Protein AF-F4N6D6-F1 (afdb_monomer)

Structure (mmCIF, N/CA/C/O backbone):
data_AF-F4N6D6-F1
#
_entry.id   AF-F4N6D6-F1
#
loop_
_atom_site.group_PDB
_atom_site.id
_atom_site.type_symbol
_atom_site.label_atom_id
_atom_site.label_alt_id
_atom_site.label_comp_id
_atom_site.label_asym_id
_atom_site.label_entity_id
_atom_site.label_seq_id
_atom_site.pdbx_PDB_ins_code
_atom_site.Cartn_x
_atom_site.Cartn_y
_atom_site.Cartn_z
_atom_site.occupancy
_atom_site.B_iso_or_equiv
_atom_site.auth_seq_id
_atom_site.auth_comp_id
_atom_site.auth_asym_id
_atom_site.auth_atom_id
_atom_site.pdbx_PDB_model_num
ATOM 1 N N . MET A 1 1 ? 52.388 30.484 -65.121 1.00 49.88 1 MET A N 1
ATOM 2 C CA . MET A 1 1 ? 52.398 29.557 -63.959 1.00 49.88 1 MET A CA 1
ATOM 3 C C . MET A 1 1 ? 51.361 29.874 -62.855 1.00 49.88 1 MET A C 1
ATOM 5 O O . MET A 1 1 ? 51.401 29.227 -61.821 1.00 49.88 1 MET A O 1
ATOM 9 N N . LYS A 1 2 ? 50.372 30.771 -63.050 1.00 55.19 2 LYS A N 1
ATOM 10 C CA . LYS A 1 2 ? 49.414 31.180 -61.988 1.00 55.19 2 LYS A CA 1
ATOM 11 C C . LYS A 1 2 ? 48.130 30.331 -61.844 1.00 55.19 2 LYS A C 1
ATOM 13 O O . LYS A 1 2 ? 47.451 30.455 -60.836 1.00 55.19 2 LYS A O 1
ATOM 18 N N . GLN A 1 3 ? 47.791 29.462 -62.803 1.00 60.44 3 GLN A N 1
ATOM 19 C CA . GLN A 1 3 ? 46.513 28.715 -62.807 1.00 60.44 3 GLN A CA 1
ATOM 20 C C . GLN A 1 3 ? 46.557 27.333 -62.123 1.00 60.44 3 GLN A C 1
ATOM 22 O O . GLN A 1 3 ? 45.516 26.823 -61.722 1.00 60.44 3 GLN A O 1
ATOM 27 N N . ARG A 1 4 ? 47.739 26.726 -61.936 1.00 59.97 4 ARG A N 1
ATOM 28 C CA . ARG A 1 4 ? 47.852 25.378 -61.337 1.00 59.97 4 ARG A CA 1
ATOM 29 C C . ARG A 1 4 ? 47.570 25.354 -59.827 1.00 59.97 4 ARG A C 1
ATOM 31 O O . ARG A 1 4 ? 47.020 24.376 -59.339 1.00 59.97 4 ARG A O 1
ATOM 38 N N . GLY A 1 5 ? 47.882 26.435 -59.107 1.00 71.88 5 GLY A N 1
ATOM 39 C CA . GLY A 1 5 ? 47.602 26.549 -57.669 1.00 71.88 5 GLY A CA 1
ATOM 40 C C . GLY A 1 5 ? 46.111 26.697 -57.349 1.00 71.88 5 GLY A C 1
ATOM 41 O O . GLY A 1 5 ? 45.621 26.058 -56.427 1.00 71.88 5 GLY A O 1
ATOM 42 N N . ALA A 1 6 ? 45.370 27.469 -58.153 1.00 79.94 6 ALA A N 1
ATOM 43 C CA . ALA A 1 6 ? 43.926 27.650 -57.976 1.00 79.94 6 ALA A CA 1
ATOM 44 C C . ALA A 1 6 ? 43.135 26.363 -58.274 1.00 79.94 6 ALA A C 1
ATOM 46 O O . ALA A 1 6 ? 42.216 26.021 -57.534 1.00 79.94 6 ALA A O 1
ATOM 47 N N . ALA A 1 7 ? 43.529 25.614 -59.311 1.00 82.25 7 ALA A N 1
ATOM 48 C CA . ALA A 1 7 ? 42.913 24.327 -59.635 1.00 82.25 7 ALA A CA 1
ATOM 49 C C . ALA A 1 7 ? 43.146 23.275 -58.533 1.00 82.25 7 ALA A C 1
ATOM 51 O O . ALA A 1 7 ? 42.214 22.573 -58.153 1.00 82.25 7 ALA A O 1
ATOM 52 N N . LEU A 1 8 ? 44.360 23.204 -57.970 1.00 84.06 8 LEU A N 1
ATOM 53 C CA . LEU A 1 8 ? 44.672 22.293 -56.861 1.00 84.06 8 LEU A CA 1
ATOM 54 C C . LEU A 1 8 ? 43.853 22.622 -55.602 1.00 84.06 8 LEU A C 1
ATOM 56 O O . LEU A 1 8 ? 43.348 21.721 -54.938 1.00 84.06 8 LEU A O 1
ATOM 60 N N . LEU A 1 9 ? 43.696 23.912 -55.291 1.00 86.94 9 LEU A N 1
ATOM 61 C CA . LEU A 1 9 ? 42.947 24.371 -54.1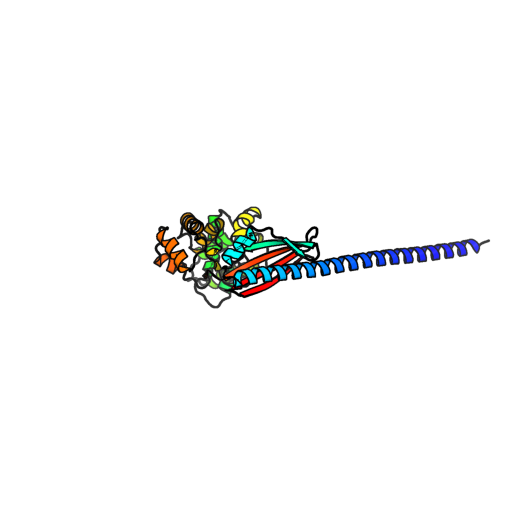20 1.00 86.94 9 LEU A CA 1
ATOM 62 C C . LEU A 1 9 ? 41.450 24.051 -54.253 1.00 86.94 9 LEU A C 1
ATOM 64 O O . LEU A 1 9 ? 40.846 23.571 -53.299 1.00 86.94 9 LEU A O 1
ATOM 68 N N . LEU A 1 10 ? 40.871 24.219 -55.447 1.00 88.50 10 LEU A N 1
ATOM 69 C CA . LEU A 1 10 ? 39.487 23.817 -55.727 1.00 88.50 10 LEU A CA 1
ATOM 70 C C . LEU A 1 10 ? 39.274 22.310 -55.550 1.00 88.50 10 LEU A C 1
ATOM 72 O O . LEU A 1 10 ? 38.290 21.899 -54.939 1.00 88.50 10 LEU A O 1
ATOM 76 N N . VAL A 1 11 ? 40.212 21.489 -56.031 1.00 90.81 11 VAL A N 1
ATOM 77 C CA . VAL A 1 11 ? 40.148 20.031 -55.859 1.00 90.81 11 VAL A CA 1
ATOM 78 C C . VAL A 1 11 ? 40.235 19.662 -54.378 1.00 90.81 11 VAL A C 1
ATOM 80 O O . VAL A 1 11 ? 39.379 18.930 -53.889 1.00 90.81 11 VAL A O 1
ATOM 83 N N . LEU A 1 12 ? 41.189 20.222 -53.630 1.00 90.44 12 LEU A N 1
ATOM 84 C CA . LEU A 1 12 ? 41.315 19.975 -52.190 1.00 90.44 12 LEU A CA 1
ATOM 85 C C . LEU A 1 12 ? 40.070 20.419 -51.412 1.00 90.44 12 LEU A C 1
ATOM 87 O O . LEU A 1 12 ? 39.617 19.695 -50.530 1.00 90.44 12 LEU A O 1
ATOM 91 N N . PHE A 1 13 ? 39.478 21.562 -51.764 1.00 91.88 13 PHE A N 1
ATOM 92 C CA . PHE A 1 13 ? 38.247 22.040 -51.139 1.00 91.88 13 PHE A CA 1
ATOM 93 C C . PHE A 1 13 ? 37.055 21.128 -51.456 1.00 91.88 13 PHE A C 1
ATOM 95 O O . PHE A 1 13 ? 36.279 20.800 -50.562 1.00 91.88 13 PHE A O 1
ATOM 102 N N . SER A 1 14 ? 36.942 20.642 -52.697 1.00 92.19 14 SER A N 1
ATOM 103 C CA . SER A 1 14 ? 35.899 19.679 -53.071 1.00 92.19 14 SER A CA 1
ATOM 104 C C . SER A 1 14 ? 36.046 18.345 -52.331 1.00 92.19 14 SER A C 1
ATOM 106 O O . SER A 1 14 ? 35.058 17.821 -51.825 1.00 92.19 14 SER A O 1
ATOM 108 N N . ILE A 1 15 ? 37.277 17.840 -52.174 1.00 93.50 15 ILE A N 1
ATOM 109 C CA . ILE A 1 15 ? 37.564 16.615 -51.416 1.00 93.50 15 ILE A CA 1
ATOM 110 C C . ILE A 1 15 ? 37.250 16.820 -49.934 1.00 93.50 15 ILE A C 1
ATOM 112 O O . ILE A 1 15 ? 36.658 15.943 -49.310 1.00 93.50 15 ILE A O 1
ATOM 116 N N . LEU A 1 16 ? 37.602 17.979 -49.371 1.00 94.25 16 LEU A N 1
ATOM 117 C CA . LEU A 1 16 ? 37.279 18.311 -47.987 1.00 94.25 16 LEU A CA 1
ATOM 118 C C . LEU A 1 16 ? 35.761 18.327 -47.766 1.00 94.25 16 LEU A C 1
ATOM 120 O O . LEU A 1 16 ? 35.294 17.718 -46.810 1.00 94.25 16 LEU A O 1
ATOM 124 N N . LEU A 1 17 ? 34.993 18.951 -48.664 1.00 94.31 17 LEU A N 1
ATOM 125 C CA . LEU A 1 17 ? 33.527 18.967 -48.598 1.00 94.31 17 LEU A CA 1
ATOM 126 C C . LEU A 1 17 ? 32.916 17.568 -48.745 1.00 94.31 17 LEU A C 1
ATOM 128 O O . LEU A 1 17 ? 32.009 17.208 -47.999 1.00 94.31 17 LEU A O 1
ATOM 132 N N . MET A 1 18 ? 33.420 16.757 -49.677 1.00 94.50 18 MET A N 1
ATOM 133 C CA . MET A 1 18 ? 32.963 15.375 -49.837 1.00 94.50 18 MET A CA 1
ATOM 134 C C . MET A 1 18 ? 33.280 14.535 -48.595 1.00 94.50 18 MET A C 1
ATOM 136 O O . MET A 1 18 ? 32.437 13.763 -48.146 1.00 94.50 18 MET A O 1
ATOM 140 N N . SER A 1 19 ? 34.462 14.718 -48.003 1.00 93.81 19 SER A N 1
ATOM 141 C CA . SER A 1 19 ? 34.887 14.020 -46.788 1.00 93.81 19 SER A CA 1
ATOM 142 C C . SER A 1 19 ? 34.042 14.413 -45.572 1.00 93.81 19 SER A C 1
ATOM 144 O O . SER A 1 19 ? 33.583 13.543 -44.830 1.00 93.81 19 SER A O 1
ATOM 146 N N . THR A 1 20 ? 33.749 15.705 -45.388 1.00 94.25 20 THR A N 1
ATOM 147 C CA . THR A 1 20 ? 32.879 16.161 -44.292 1.00 94.25 20 THR A CA 1
ATOM 148 C C . THR A 1 20 ? 31.434 15.701 -44.484 1.00 94.25 20 THR A C 1
ATOM 150 O O . THR A 1 20 ? 30.793 15.282 -43.519 1.00 94.25 20 THR A O 1
ATOM 153 N N . MET A 1 21 ? 30.920 15.695 -45.716 1.00 93.12 21 MET A N 1
ATOM 154 C CA . MET A 1 21 ? 29.585 15.175 -46.026 1.00 93.12 21 MET A CA 1
ATOM 155 C C . MET A 1 21 ? 29.492 13.659 -45.798 1.00 93.12 21 MET A C 1
ATOM 157 O O . MET A 1 21 ? 28.530 13.181 -45.196 1.00 93.12 21 MET A O 1
ATOM 161 N N . ALA A 1 22 ? 30.504 12.897 -46.215 1.00 94.31 22 ALA A N 1
ATOM 162 C CA . ALA A 1 22 ? 30.563 11.459 -45.971 1.00 94.31 22 ALA A CA 1
ATOM 163 C C . ALA A 1 22 ? 30.655 11.146 -44.467 1.00 94.31 22 ALA A C 1
ATOM 165 O O . ALA A 1 22 ? 29.925 10.290 -43.969 1.00 94.31 22 ALA A O 1
ATOM 166 N N . SER A 1 23 ? 31.490 11.884 -43.729 1.00 94.12 23 SER A N 1
ATOM 167 C CA . SER A 1 23 ? 31.652 11.730 -42.279 1.00 94.12 23 SER A CA 1
ATOM 168 C C . SER A 1 23 ? 30.363 12.041 -41.513 1.00 94.12 23 SER A C 1
ATOM 170 O O . SER A 1 23 ? 29.931 11.249 -40.675 1.00 94.12 23 SER A O 1
ATOM 172 N N . THR A 1 24 ? 29.683 13.147 -41.840 1.00 93.62 24 THR A N 1
ATOM 173 C CA . THR A 1 24 ? 28.395 13.477 -41.207 1.00 93.62 24 THR A CA 1
ATOM 174 C C . THR A 1 24 ? 27.336 12.427 -41.520 1.00 93.62 24 THR A C 1
ATOM 176 O O . THR A 1 24 ? 26.661 11.965 -40.604 1.00 93.62 24 THR A O 1
ATOM 179 N N . THR A 1 25 ? 27.244 11.971 -42.771 1.00 93.88 25 THR A N 1
ATOM 180 C CA . THR A 1 25 ? 26.315 10.903 -43.176 1.00 93.88 25 THR A CA 1
ATOM 181 C C . THR A 1 25 ? 26.571 9.605 -42.407 1.00 93.88 25 THR A C 1
ATOM 183 O O . THR A 1 25 ? 25.625 8.983 -41.924 1.00 93.88 25 THR A O 1
ATOM 186 N N . TYR A 1 26 ? 27.837 9.215 -42.231 1.00 94.81 26 TYR A N 1
ATOM 187 C CA . TYR A 1 26 ? 28.202 8.035 -41.449 1.00 94.81 26 TYR A CA 1
ATOM 188 C C . TYR A 1 26 ? 27.798 8.170 -39.975 1.00 94.81 26 TYR A C 1
ATOM 190 O O . TYR A 1 26 ? 27.189 7.254 -39.422 1.00 94.81 26 TYR A O 1
ATOM 198 N N . MET A 1 27 ? 28.067 9.321 -39.347 1.00 92.50 27 MET A N 1
ATOM 199 C CA . MET A 1 27 ? 27.628 9.582 -37.970 1.00 92.50 27 MET A CA 1
ATOM 200 C C . MET A 1 27 ? 26.103 9.511 -37.836 1.00 92.50 27 MET A C 1
ATOM 202 O O . MET A 1 27 ? 25.601 8.886 -36.903 1.00 92.50 27 MET A O 1
ATOM 206 N N . TYR A 1 28 ? 25.358 10.096 -38.781 1.00 93.31 28 TYR A N 1
ATOM 207 C CA . TYR A 1 28 ? 23.896 10.022 -38.791 1.00 93.31 28 TYR A CA 1
ATOM 208 C C . TYR A 1 28 ? 23.390 8.586 -38.924 1.00 93.31 28 TYR A C 1
ATOM 210 O O . TYR A 1 28 ? 22.497 8.192 -38.177 1.00 93.31 28 TYR A O 1
ATOM 218 N N . LEU A 1 29 ? 23.967 7.794 -39.830 1.00 93.44 29 LEU A N 1
ATOM 219 C CA . LEU A 1 29 ? 23.587 6.395 -40.004 1.00 93.44 29 LEU A CA 1
ATOM 220 C C . LEU A 1 29 ? 23.876 5.572 -38.743 1.00 93.44 29 LEU A C 1
ATOM 222 O O . LEU A 1 29 ? 23.007 4.835 -38.290 1.00 93.44 29 LEU A O 1
ATOM 226 N N . SER A 1 30 ? 25.063 5.732 -38.155 1.00 93.12 30 SER A N 1
ATOM 227 C CA . SER A 1 30 ? 25.453 5.052 -36.914 1.00 93.12 30 SER A CA 1
ATOM 228 C C . SER A 1 30 ? 24.485 5.374 -35.772 1.00 93.12 30 SER A C 1
ATOM 230 O O . SER A 1 30 ? 23.966 4.470 -35.116 1.00 93.12 30 SER A O 1
ATOM 232 N N . ASN A 1 31 ? 24.161 6.658 -35.592 1.00 93.31 31 ASN A N 1
ATOM 233 C CA . ASN A 1 31 ? 23.188 7.093 -34.594 1.00 93.31 31 ASN A CA 1
ATOM 234 C C . ASN A 1 31 ? 21.803 6.495 -34.864 1.00 93.31 31 ASN A C 1
ATOM 236 O O . ASN A 1 31 ? 21.171 5.987 -33.944 1.00 93.31 31 ASN A O 1
ATOM 240 N N . MET A 1 32 ? 21.338 6.504 -36.117 1.00 92.44 32 MET A N 1
ATOM 241 C CA . MET A 1 32 ? 20.046 5.914 -36.482 1.00 92.44 32 MET A CA 1
ATOM 242 C C . MET A 1 32 ? 19.990 4.414 -36.186 1.00 92.44 32 MET A C 1
ATOM 244 O O . MET A 1 32 ? 19.010 3.949 -35.611 1.00 92.44 32 MET A O 1
ATOM 248 N N . VAL A 1 33 ? 21.041 3.658 -36.516 1.00 93.62 33 VAL A N 1
ATOM 249 C CA . VAL A 1 33 ? 21.124 2.223 -36.200 1.00 93.62 33 VAL A CA 1
ATOM 250 C C . VAL A 1 33 ? 21.075 1.995 -34.691 1.00 93.62 33 VAL A C 1
ATOM 252 O O . VAL A 1 33 ? 20.338 1.121 -34.237 1.00 93.62 33 VAL A O 1
ATOM 255 N N . TYR A 1 34 ? 21.796 2.805 -33.912 1.00 92.69 34 TYR A N 1
ATOM 256 C CA . TYR A 1 34 ? 21.759 2.740 -32.453 1.00 92.69 34 TYR A CA 1
ATOM 257 C C . TYR A 1 34 ? 20.351 3.008 -31.897 1.00 92.69 34 TYR A C 1
ATOM 259 O O . TYR A 1 34 ? 19.834 2.193 -31.136 1.00 92.69 34 TYR A O 1
ATOM 267 N N . PHE A 1 35 ? 19.692 4.093 -32.321 1.00 91.56 35 PHE A N 1
ATOM 268 C CA . PHE A 1 35 ? 18.340 4.437 -31.862 1.00 91.56 35 PHE A CA 1
ATOM 269 C C . PHE A 1 35 ? 17.299 3.380 -32.239 1.00 91.56 35 PHE A C 1
ATOM 271 O O . PHE A 1 35 ? 16.446 3.035 -31.423 1.00 91.56 35 PHE A O 1
ATOM 278 N N . VAL A 1 36 ? 17.363 2.847 -33.462 1.00 93.44 36 VAL A N 1
ATOM 279 C CA . VAL A 1 36 ? 16.461 1.775 -33.905 1.00 93.44 36 VAL A CA 1
ATOM 280 C C . VAL A 1 36 ? 16.717 0.493 -33.112 1.00 93.44 36 VAL A C 1
ATOM 282 O O . VAL A 1 36 ? 15.761 -0.174 -32.719 1.00 93.44 36 VAL A O 1
ATOM 285 N N . GLY A 1 37 ? 17.984 0.166 -32.843 1.00 91.69 37 GLY A N 1
ATOM 286 C CA . GLY A 1 37 ? 18.368 -0.969 -32.007 1.00 91.69 37 GLY A CA 1
ATOM 287 C C . GLY A 1 37 ? 17.811 -0.858 -30.587 1.00 91.69 37 GLY A C 1
ATOM 288 O O . GLY A 1 37 ? 17.110 -1.761 -30.141 1.00 91.69 37 GLY A O 1
ATOM 289 N N . ASP A 1 38 ? 18.047 0.270 -29.915 1.00 90.50 38 ASP A N 1
ATOM 290 C CA . ASP A 1 38 ? 17.533 0.545 -28.565 1.00 90.50 38 ASP A CA 1
ATOM 291 C C . ASP A 1 38 ? 15.998 0.507 -28.516 1.00 90.50 38 ASP A C 1
ATOM 293 O O . ASP A 1 38 ? 15.405 -0.185 -27.687 1.00 90.50 38 ASP A O 1
ATOM 297 N N . SER A 1 39 ? 15.331 1.175 -29.465 1.00 91.12 39 SER A N 1
ATOM 298 C CA . SER A 1 39 ? 13.869 1.173 -29.550 1.00 91.12 39 SER A CA 1
ATOM 299 C C . SER A 1 39 ? 13.296 -0.229 -29.761 1.00 91.12 39 SER A C 1
ATOM 301 O O . SER A 1 39 ? 12.218 -0.526 -29.241 1.00 91.12 39 SER A O 1
ATOM 303 N N . ARG A 1 40 ? 13.976 -1.083 -30.534 1.00 93.31 40 ARG A N 1
ATOM 304 C CA . ARG A 1 40 ? 13.558 -2.469 -30.754 1.00 93.31 40 ARG A CA 1
ATOM 305 C C . ARG A 1 40 ? 13.711 -3.291 -29.478 1.00 93.31 40 ARG A C 1
ATOM 307 O O . ARG A 1 40 ? 12.741 -3.919 -29.069 1.00 93.31 40 ARG A O 1
ATOM 314 N N . THR A 1 41 ? 14.864 -3.211 -28.816 1.00 91.25 41 THR A N 1
ATOM 315 C CA . THR A 1 41 ? 15.111 -3.898 -27.539 1.00 91.25 41 THR A CA 1
ATOM 316 C C . THR A 1 41 ? 14.065 -3.522 -26.491 1.00 91.25 41 THR A C 1
ATOM 318 O O . THR A 1 41 ? 13.470 -4.401 -25.874 1.00 91.25 41 THR A O 1
ATOM 321 N N . LYS A 1 42 ? 13.746 -2.228 -26.348 1.00 92.62 42 LYS A N 1
ATOM 322 C CA . LYS A 1 42 ? 12.704 -1.752 -25.420 1.00 92.62 42 LYS A CA 1
ATOM 323 C C . LYS A 1 42 ? 11.321 -2.316 -25.734 1.00 92.62 42 LYS A C 1
ATOM 325 O O . LYS A 1 42 ? 10.554 -2.625 -24.823 1.00 92.62 42 LYS A O 1
ATOM 330 N N . GLN A 1 43 ? 10.979 -2.447 -27.015 1.00 93.81 43 GLN A N 1
ATOM 331 C CA . GLN A 1 43 ? 9.703 -3.024 -27.426 1.00 93.81 43 GLN A CA 1
ATOM 332 C C . GLN A 1 43 ? 9.653 -4.537 -27.167 1.00 93.81 43 GLN A C 1
ATOM 334 O O . GLN A 1 43 ? 8.630 -5.033 -26.688 1.00 93.81 43 GLN A O 1
ATOM 339 N N . ASP A 1 44 ? 10.751 -5.247 -27.424 1.00 93.69 44 ASP A N 1
ATOM 340 C CA . ASP A 1 44 ? 10.884 -6.681 -27.154 1.00 93.69 44 ASP A CA 1
ATOM 341 C C . ASP A 1 44 ? 10.802 -6.960 -25.639 1.00 93.69 44 ASP A C 1
ATOM 343 O O . ASP A 1 44 ? 10.074 -7.852 -25.198 1.00 93.69 44 ASP A O 1
ATOM 347 N N . ASP A 1 45 ? 11.456 -6.138 -24.813 1.00 95.56 45 ASP A N 1
ATOM 348 C CA . ASP A 1 45 ? 11.378 -6.202 -23.350 1.00 95.56 45 ASP A CA 1
ATOM 349 C C . ASP A 1 45 ? 9.977 -5.906 -22.827 1.00 95.56 45 ASP A C 1
ATOM 351 O O . ASP A 1 45 ? 9.463 -6.618 -21.963 1.00 95.56 45 ASP A O 1
ATOM 355 N N . LYS A 1 46 ? 9.313 -4.889 -23.380 1.00 96.19 46 LYS A N 1
ATOM 356 C CA . LYS A 1 46 ? 7.924 -4.575 -23.041 1.00 96.19 46 LYS A CA 1
ATOM 357 C C . LYS A 1 46 ? 7.000 -5.765 -23.307 1.00 96.19 46 LYS A C 1
ATOM 359 O O . LYS A 1 46 ? 6.130 -6.053 -22.483 1.00 96.19 46 LYS A O 1
ATOM 364 N N . GLN A 1 47 ? 7.173 -6.454 -24.437 1.00 95.69 47 GLN A N 1
ATOM 365 C CA . GLN A 1 47 ? 6.401 -7.655 -24.762 1.00 95.69 47 GLN A CA 1
ATOM 366 C C . GLN A 1 47 ? 6.711 -8.808 -23.804 1.00 95.69 47 G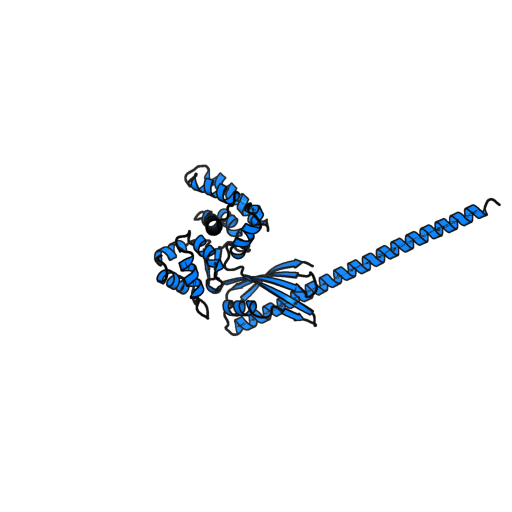LN A C 1
ATOM 368 O O . GLN A 1 47 ? 5.778 -9.446 -23.315 1.00 95.69 47 GLN A O 1
ATOM 373 N N . LEU A 1 48 ? 7.987 -9.036 -23.478 1.00 96.50 48 LEU A N 1
ATOM 374 C CA . LEU A 1 48 ? 8.389 -10.057 -22.509 1.00 96.50 48 LEU A CA 1
ATOM 375 C C . LEU A 1 48 ? 7.776 -9.804 -21.124 1.00 96.50 48 LEU A C 1
ATOM 377 O O . LEU A 1 48 ? 7.247 -10.727 -20.502 1.00 96.50 48 LEU A O 1
ATOM 381 N N . LEU A 1 49 ? 7.815 -8.558 -20.6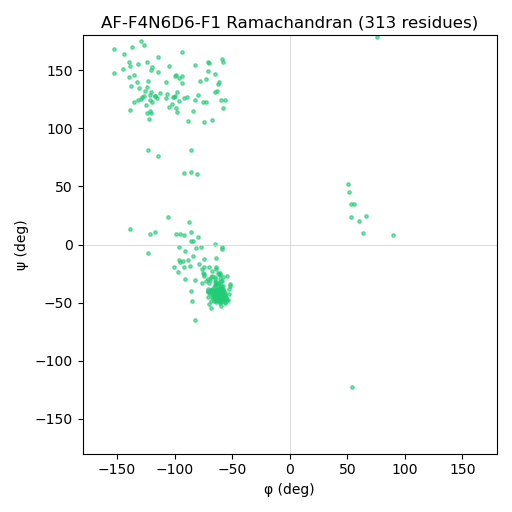47 1.00 97.38 49 LEU A N 1
ATOM 382 C CA . LEU A 1 49 ? 7.255 -8.161 -19.355 1.00 97.38 49 LEU A CA 1
ATOM 383 C C . LEU A 1 49 ? 5.735 -8.380 -19.303 1.00 97.38 49 LEU A C 1
ATOM 385 O O . LEU A 1 49 ? 5.226 -8.946 -18.337 1.00 97.38 49 LEU A O 1
ATOM 389 N N . LEU A 1 50 ? 5.010 -7.993 -20.358 1.00 97.19 50 LEU A N 1
ATOM 390 C CA . LEU A 1 50 ? 3.565 -8.235 -20.477 1.00 97.19 50 LEU A CA 1
ATOM 391 C C . LEU A 1 50 ? 3.223 -9.731 -20.557 1.00 97.19 50 LEU A C 1
ATOM 393 O O . LEU A 1 50 ? 2.242 -10.180 -19.958 1.00 97.19 50 LEU A O 1
ATOM 397 N N . GLY A 1 51 ? 4.033 -10.511 -21.276 1.00 96.25 51 GLY A N 1
ATOM 398 C CA . GLY A 1 51 ? 3.904 -11.966 -21.327 1.00 96.25 51 GLY A CA 1
ATOM 399 C C . GLY A 1 51 ? 4.112 -12.598 -19.951 1.00 96.25 51 GLY A C 1
ATOM 400 O O . GLY A 1 51 ? 3.313 -13.430 -19.527 1.00 96.25 51 GLY A O 1
ATOM 401 N N . SER A 1 52 ? 5.124 -12.136 -19.216 1.00 95.69 52 SER A N 1
ATOM 402 C CA . SER A 1 52 ? 5.439 -12.608 -17.863 1.00 95.69 52 SER A CA 1
ATOM 403 C C . SER A 1 52 ? 4.325 -12.286 -16.868 1.00 95.69 52 SER A C 1
ATOM 405 O O . SER A 1 52 ? 3.915 -13.158 -16.107 1.00 95.69 52 SER A O 1
ATOM 407 N N . GLU A 1 53 ? 3.754 -11.078 -16.921 1.00 95.81 53 GLU A N 1
ATOM 408 C CA . GLU A 1 53 ? 2.563 -10.730 -16.136 1.00 95.81 53 GLU A CA 1
ATOM 409 C C . GLU A 1 53 ? 1.372 -11.642 -16.470 1.00 95.81 53 GLU A C 1
ATOM 411 O O . GLU A 1 53 ? 0.661 -12.092 -15.573 1.00 95.81 53 GLU A O 1
ATOM 416 N N . SER A 1 54 ? 1.161 -11.951 -17.750 1.00 95.06 54 SER A N 1
ATOM 417 C CA . SER A 1 54 ? 0.057 -12.816 -18.182 1.00 95.06 54 SER A CA 1
ATOM 418 C C . SER A 1 54 ? 0.224 -14.256 -17.681 1.00 95.06 54 SER A C 1
ATOM 420 O O . SER A 1 54 ? -0.740 -14.865 -17.216 1.00 95.06 54 SER A O 1
ATOM 422 N N . VAL A 1 55 ? 1.450 -14.793 -17.719 1.00 93.69 55 VAL A N 1
ATOM 423 C CA . VAL A 1 55 ? 1.787 -16.107 -17.141 1.00 93.69 55 VAL A CA 1
ATOM 424 C C . VAL A 1 55 ? 1.556 -16.105 -15.632 1.00 93.69 55 VAL A C 1
ATOM 426 O O . VAL A 1 55 ? 0.906 -17.009 -15.108 1.00 93.69 55 VAL A O 1
ATOM 429 N N . PHE A 1 56 ? 2.029 -15.064 -14.946 1.00 92.19 56 PHE A N 1
ATOM 430 C CA . PHE A 1 56 ? 1.827 -14.877 -13.513 1.00 92.19 56 PHE A CA 1
ATOM 431 C C . PHE A 1 56 ? 0.339 -14.880 -13.138 1.00 92.19 56 PHE A C 1
ATOM 433 O O . PHE A 1 56 ? -0.079 -15.650 -12.275 1.00 92.19 56 PHE A O 1
ATOM 440 N N . LEU A 1 57 ? -0.481 -14.086 -13.831 1.00 91.81 57 LEU A N 1
ATOM 441 C CA . LEU A 1 57 ? -1.926 -14.014 -13.600 1.00 91.81 57 LEU A CA 1
ATOM 442 C C . LEU A 1 57 ? -2.625 -15.356 -13.820 1.00 91.81 57 LEU A C 1
ATOM 444 O O . LEU A 1 57 ? -3.476 -15.738 -13.020 1.00 91.81 57 LEU A O 1
ATOM 448 N N . ASN A 1 58 ? -2.259 -16.084 -14.876 1.00 90.31 58 ASN A N 1
ATOM 449 C CA . ASN A 1 58 ? -2.827 -17.399 -15.160 1.00 90.31 58 ASN A CA 1
ATOM 450 C C . ASN A 1 58 ? -2.485 -18.418 -14.062 1.00 90.31 58 ASN A C 1
ATOM 452 O O . ASN A 1 58 ? -3.331 -19.226 -13.687 1.00 90.31 58 ASN A O 1
ATOM 456 N N . ASN A 1 59 ? -1.264 -18.371 -13.525 1.00 88.00 59 ASN A N 1
ATOM 457 C CA . ASN A 1 59 ? -0.858 -19.249 -12.430 1.00 88.00 59 ASN A CA 1
ATOM 458 C C . ASN A 1 59 ? -1.664 -18.961 -11.157 1.00 88.00 59 ASN A C 1
ATOM 460 O O . ASN A 1 59 ? -2.203 -19.895 -10.571 1.00 88.00 59 ASN A O 1
ATOM 464 N N . ILE A 1 60 ? -1.842 -17.687 -10.790 1.00 87.31 60 ILE A N 1
ATOM 465 C CA . ILE A 1 60 ? -2.679 -17.324 -9.634 1.00 87.31 60 ILE A CA 1
ATOM 466 C C . ILE A 1 60 ? -4.133 -17.738 -9.862 1.00 87.31 60 ILE A C 1
ATOM 468 O O . ILE A 1 60 ? -4.747 -18.330 -8.979 1.00 87.31 60 ILE A O 1
ATOM 472 N N . ALA A 1 61 ? -4.691 -17.461 -11.042 1.00 86.75 61 ALA A N 1
ATOM 473 C CA . ALA A 1 61 ? -6.070 -17.825 -11.352 1.00 86.75 61 ALA A CA 1
ATOM 474 C C . ALA A 1 61 ? -6.304 -19.339 -11.215 1.00 86.75 61 ALA A C 1
ATOM 476 O O . ALA A 1 61 ? -7.332 -19.750 -10.684 1.00 86.75 61 ALA A O 1
ATOM 477 N N . LYS A 1 62 ? -5.342 -20.172 -11.634 1.00 86.00 62 LYS A N 1
ATOM 478 C CA . LYS A 1 62 ? -5.404 -21.630 -11.450 1.00 86.00 62 LYS A CA 1
ATOM 479 C C . LYS A 1 62 ? -5.389 -22.041 -9.980 1.00 86.00 62 LYS A C 1
ATOM 481 O O . LYS A 1 62 ? -6.161 -22.918 -9.613 1.00 86.00 62 LYS A O 1
ATOM 486 N N . GLU A 1 63 ? -4.545 -21.432 -9.147 1.00 82.94 63 GLU A N 1
ATOM 487 C CA . GLU A 1 63 ? -4.515 -21.748 -7.710 1.00 82.94 63 GLU A CA 1
ATOM 488 C C . GLU A 1 63 ? -5.831 -21.380 -7.015 1.00 82.94 63 GLU A C 1
ATOM 490 O O . GLU A 1 63 ? -6.400 -22.213 -6.309 1.00 82.94 63 GLU A O 1
ATOM 495 N N . ILE A 1 64 ? -6.376 -20.196 -7.312 1.00 81.69 64 ILE A N 1
ATOM 496 C CA . ILE A 1 64 ? -7.680 -19.765 -6.788 1.00 81.69 64 ILE A CA 1
ATOM 497 C C . ILE A 1 64 ? -8.797 -20.725 -7.227 1.00 81.69 64 ILE A C 1
ATOM 499 O O . ILE A 1 64 ? -9.651 -21.104 -6.426 1.00 81.69 64 IL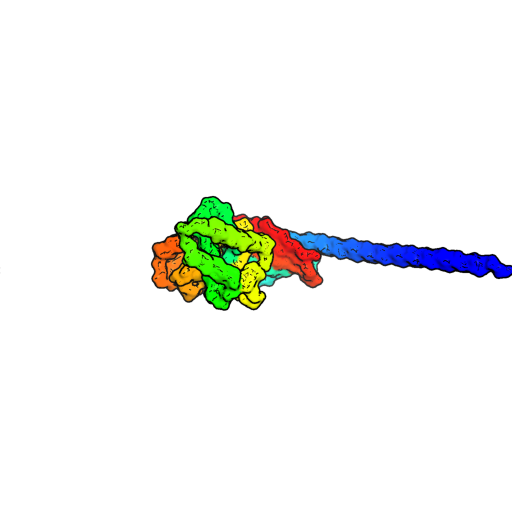E A O 1
ATOM 503 N N . LEU A 1 65 ? -8.803 -21.154 -8.496 1.00 81.75 65 LEU A N 1
ATOM 504 C CA . LEU A 1 65 ? -9.797 -22.106 -9.013 1.00 81.75 65 LEU A CA 1
ATOM 505 C C . LEU A 1 65 ? -9.698 -23.493 -8.363 1.00 81.75 65 LEU A C 1
ATOM 507 O O . LEU A 1 65 ? -10.711 -24.180 -8.256 1.00 81.75 65 LEU A O 1
ATOM 511 N N . ASN A 1 66 ? -8.513 -23.889 -7.900 1.00 81.31 66 ASN A N 1
ATOM 512 C CA . ASN A 1 66 ? -8.296 -25.149 -7.190 1.00 81.31 66 ASN A CA 1
ATOM 513 C C . ASN A 1 66 ? -8.719 -25.094 -5.709 1.00 81.31 66 ASN A C 1
ATOM 515 O O . ASN A 1 66 ? -8.514 -26.064 -4.980 1.00 81.31 66 ASN A O 1
ATOM 519 N N . GLY A 1 67 ? -9.337 -23.993 -5.269 1.00 70.56 67 GLY A N 1
ATOM 520 C CA . GLY A 1 67 ? -9.893 -23.841 -3.926 1.00 70.56 67 GLY A CA 1
ATOM 521 C C . GLY A 1 67 ? -8.920 -23.270 -2.897 1.00 70.56 67 GLY A C 1
ATOM 522 O O . GLY A 1 67 ? -9.253 -23.246 -1.713 1.00 70.56 67 GLY A O 1
ATOM 523 N N . GLU A 1 68 ? -7.740 -22.802 -3.313 1.00 70.75 68 GLU A N 1
ATOM 524 C CA . GLU A 1 68 ? -6.856 -22.056 -2.420 1.00 70.75 68 GLU A CA 1
ATOM 525 C C . GLU A 1 68 ? -7.321 -20.602 -2.303 1.00 70.75 68 GLU A C 1
ATOM 527 O O . GLU A 1 68 ? -7.534 -19.918 -3.304 1.00 70.75 68 GLU A O 1
ATOM 532 N N . ASP A 1 69 ? -7.471 -20.109 -1.071 1.00 76.88 69 ASP A N 1
ATOM 533 C CA . ASP A 1 69 ? -7.696 -18.681 -0.856 1.00 76.88 69 ASP A CA 1
ATOM 534 C C . ASP A 1 69 ? -6.465 -17.878 -1.300 1.00 76.88 69 ASP A C 1
ATOM 536 O O . ASP A 1 69 ? -5.317 -18.305 -1.124 1.00 76.88 69 ASP A O 1
ATOM 540 N N . PHE A 1 70 ? -6.694 -16.670 -1.820 1.00 80.38 70 PHE A N 1
ATOM 541 C CA . PHE A 1 70 ? -5.626 -15.815 -2.325 1.00 80.38 70 PHE A CA 1
ATOM 542 C C . PHE A 1 70 ? -4.585 -15.502 -1.246 1.00 80.38 70 PHE A C 1
ATOM 544 O O . PHE A 1 70 ? -3.405 -15.385 -1.566 1.00 80.38 70 PHE A O 1
ATOM 551 N N . SER A 1 71 ? -4.969 -15.417 0.035 1.00 78.38 71 SER A N 1
ATOM 552 C CA . SER A 1 71 ? -3.995 -15.241 1.119 1.00 78.38 71 SER A CA 1
ATOM 553 C C . SER A 1 71 ? -2.975 -16.388 1.186 1.00 78.38 71 SER A C 1
ATOM 555 O O . SER A 1 71 ? -1.802 -16.143 1.482 1.00 78.38 71 SER A O 1
ATOM 557 N N . GLY A 1 72 ? -3.404 -17.627 0.931 1.00 78.62 72 GLY A N 1
ATOM 558 C CA . GLY A 1 72 ? -2.540 -18.807 0.906 1.00 78.62 72 GLY A CA 1
ATOM 559 C C . GLY A 1 72 ? -1.604 -18.786 -0.300 1.00 78.62 72 GLY A C 1
ATOM 560 O O . GLY A 1 72 ? -0.384 -18.855 -0.132 1.00 78.62 72 GLY A O 1
ATOM 561 N N . THR A 1 73 ? -2.163 -18.582 -1.496 1.00 79.88 73 THR A N 1
ATOM 562 C CA . THR A 1 73 ? -1.406 -18.389 -2.745 1.00 79.88 73 THR A CA 1
ATOM 563 C C . THR A 1 73 ? -0.378 -17.268 -2.612 1.00 79.88 73 THR A C 1
ATOM 565 O O . THR A 1 73 ? 0.801 -17.450 -2.906 1.00 79.88 73 THR A O 1
ATOM 568 N N . TYR A 1 74 ? -0.779 -16.112 -2.085 1.00 79.12 74 TYR A N 1
ATOM 569 C CA . TYR A 1 74 ? 0.112 -14.975 -1.880 1.00 79.12 74 TYR A CA 1
ATOM 570 C C . TYR A 1 74 ? 1.277 -15.320 -0.947 1.00 79.12 74 TYR A C 1
ATOM 572 O O . TYR A 1 74 ? 2.426 -15.007 -1.257 1.00 79.12 74 TYR A O 1
ATOM 580 N N . SER A 1 75 ? 1.014 -16.024 0.159 1.00 78.44 75 SER A N 1
ATOM 581 C CA . SER A 1 75 ? 2.069 -16.480 1.068 1.00 78.44 75 SER A CA 1
ATOM 582 C C . SER A 1 75 ? 3.065 -17.419 0.382 1.00 78.44 75 SER A C 1
ATOM 584 O O . SER A 1 75 ? 4.264 -17.306 0.631 1.00 78.44 75 SER A O 1
ATOM 586 N N . LYS A 1 76 ? 2.602 -18.323 -0.492 1.00 80.69 76 LYS A N 1
ATOM 587 C CA . LYS A 1 76 ? 3.478 -19.217 -1.270 1.00 80.69 76 LYS A CA 1
ATOM 588 C C . LYS A 1 76 ? 4.306 -18.461 -2.305 1.00 80.69 76 LYS A C 1
ATOM 590 O O . LYS A 1 76 ? 5.482 -18.762 -2.501 1.00 80.69 76 LYS A O 1
ATOM 595 N N . LEU A 1 77 ? 3.717 -17.458 -2.951 1.00 81.38 77 LEU A N 1
ATOM 596 C CA . LEU A 1 77 ? 4.403 -16.629 -3.944 1.00 81.38 77 LEU A CA 1
ATOM 597 C C . LEU A 1 77 ? 5.495 -15.752 -3.328 1.00 81.38 77 LEU A C 1
ATOM 599 O O . LEU A 1 77 ? 6.451 -15.412 -4.020 1.00 81.38 77 LEU A O 1
ATOM 603 N N . LEU A 1 78 ? 5.371 -15.398 -2.046 1.00 78.06 78 LEU A N 1
ATOM 604 C CA . LEU A 1 78 ? 6.413 -14.682 -1.309 1.00 78.06 78 LEU A CA 1
ATOM 605 C C . LEU A 1 78 ? 7.612 -15.567 -0.935 1.00 78.06 78 LEU A C 1
ATOM 607 O O . LEU A 1 78 ? 8.701 -15.034 -0.734 1.00 78.06 78 LEU A O 1
ATOM 611 N N . THR A 1 79 ? 7.426 -16.884 -0.811 1.00 75.06 79 THR A N 1
ATOM 612 C CA . THR A 1 79 ? 8.485 -17.829 -0.406 1.00 75.06 79 THR A CA 1
ATOM 613 C C . THR A 1 79 ? 9.110 -18.589 -1.577 1.00 75.06 79 THR A C 1
ATOM 615 O O . THR A 1 79 ? 10.218 -19.107 -1.445 1.00 75.06 79 THR A O 1
ATOM 618 N N . SER A 1 80 ? 8.425 -18.652 -2.719 1.00 70.62 80 SER A N 1
ATOM 619 C CA . SER A 1 80 ? 8.876 -19.341 -3.934 1.00 70.62 80 SER A CA 1
ATOM 620 C C . SER A 1 80 ? 9.848 -18.491 -4.766 1.00 70.62 80 SER A C 1
ATOM 622 O O . SER A 1 80 ? 9.790 -17.258 -4.709 1.00 70.62 80 SER A O 1
ATOM 624 N N . PRO A 1 81 ? 10.725 -19.115 -5.584 1.00 71.31 81 PRO A N 1
ATOM 625 C CA . PRO A 1 81 ? 11.618 -18.379 -6.470 1.00 71.31 81 PRO A CA 1
ATOM 626 C C . PRO A 1 81 ? 10.807 -17.500 -7.420 1.00 71.31 81 PRO A C 1
ATOM 628 O O . PRO A 1 81 ? 10.005 -17.977 -8.220 1.00 71.31 81 PRO A O 1
ATOM 631 N N . SER A 1 82 ? 11.013 -16.193 -7.311 1.00 85.94 82 SER A N 1
ATOM 632 C CA . SER A 1 82 ? 10.220 -15.198 -8.021 1.00 85.94 82 SER A CA 1
ATOM 633 C C . SER A 1 82 ? 10.774 -14.948 -9.428 1.00 85.94 82 SER A C 1
ATOM 635 O O . SER A 1 82 ? 11.249 -13.854 -9.724 1.00 85.94 82 SER A O 1
ATOM 637 N N . VAL A 1 83 ? 10.776 -15.978 -10.280 1.00 92.31 83 VAL A N 1
ATOM 638 C CA . VAL A 1 83 ? 11.271 -15.917 -11.665 1.00 92.31 83 VAL A CA 1
ATOM 639 C C . VAL A 1 83 ? 10.289 -16.559 -12.642 1.00 92.31 83 VAL A C 1
ATOM 641 O O . VAL A 1 83 ? 9.674 -17.582 -12.349 1.00 92.31 83 VAL A O 1
ATOM 644 N N . ILE A 1 84 ? 10.132 -15.936 -13.808 1.00 92.81 84 ILE A N 1
ATOM 645 C CA . ILE A 1 84 ? 9.341 -16.429 -14.934 1.00 92.81 84 ILE A CA 1
ATOM 646 C C . ILE A 1 84 ? 10.254 -16.475 -16.153 1.00 92.81 84 ILE A C 1
ATOM 648 O O . ILE A 1 84 ? 10.768 -15.441 -16.573 1.00 92.81 84 ILE A O 1
ATOM 652 N N . SER A 1 85 ? 10.436 -17.662 -16.723 1.00 93.00 85 SER A N 1
ATOM 653 C CA . SER A 1 85 ? 11.287 -17.867 -17.896 1.00 93.00 85 SER A CA 1
ATOM 654 C C . SER A 1 85 ? 10.432 -18.004 -19.155 1.00 93.00 85 SER A C 1
ATOM 656 O O . SER A 1 85 ? 9.599 -18.906 -19.252 1.00 93.00 85 SER A O 1
ATOM 658 N N . ILE A 1 86 ? 10.636 -17.126 -20.138 1.00 92.50 86 ILE A N 1
ATOM 659 C CA . ILE A 1 86 ? 9.975 -17.174 -21.452 1.00 92.50 86 ILE A CA 1
ATOM 660 C C . ILE A 1 86 ? 11.060 -17.065 -22.523 1.00 92.50 86 ILE A C 1
ATOM 662 O O . ILE A 1 86 ? 11.838 -16.118 -22.519 1.00 92.50 86 ILE A O 1
ATOM 666 N N . ASN A 1 87 ? 11.115 -18.021 -23.456 1.00 88.00 87 ASN A N 1
ATOM 667 C CA . ASN A 1 87 ? 12.110 -18.054 -24.540 1.00 88.00 87 ASN A CA 1
ATOM 668 C C . ASN A 1 87 ? 13.563 -17.907 -24.039 1.00 88.00 87 ASN A C 1
ATOM 670 O O . ASN A 1 87 ? 14.331 -17.119 -24.587 1.00 88.00 87 ASN A O 1
ATOM 674 N N . ASN A 1 88 ? 13.921 -18.632 -22.971 1.00 89.00 88 ASN A N 1
ATOM 675 C CA . ASN A 1 88 ? 15.244 -18.583 -22.327 1.00 89.00 88 ASN A CA 1
ATOM 676 C C . ASN A 1 88 ? 15.637 -17.196 -21.788 1.00 89.00 88 ASN A C 1
ATOM 678 O O . ASN A 1 88 ? 16.817 -16.926 -21.574 1.00 89.00 88 ASN A O 1
ATOM 682 N N . ARG A 1 89 ? 14.657 -16.317 -21.570 1.00 93.06 89 ARG A N 1
ATOM 683 C CA . ARG A 1 89 ? 14.837 -15.047 -20.879 1.00 93.06 89 ARG A CA 1
ATOM 684 C C . ARG A 1 89 ? 14.092 -15.074 -19.563 1.00 93.06 89 ARG A C 1
ATOM 686 O O . ARG A 1 89 ? 12.899 -15.382 -19.533 1.00 93.06 89 ARG A O 1
ATOM 693 N N . ASP A 1 90 ? 14.797 -14.695 -18.513 1.00 95.25 90 ASP A N 1
ATOM 694 C CA . ASP A 1 90 ? 14.262 -14.687 -17.166 1.00 95.25 90 ASP A CA 1
ATOM 695 C C . ASP A 1 90 ? 13.705 -13.307 -16.817 1.00 95.25 90 ASP A C 1
ATOM 697 O O . ASP A 1 90 ? 14.261 -12.261 -17.160 1.00 95.25 90 ASP A O 1
ATOM 701 N N . VAL A 1 91 ? 12.562 -13.309 -16.140 1.00 96.19 91 VAL A N 1
ATOM 702 C CA . VAL A 1 91 ? 11.936 -12.122 -15.567 1.00 96.19 91 VAL A CA 1
ATOM 703 C C . VAL A 1 91 ? 11.731 -12.369 -14.088 1.00 96.19 91 VAL A C 1
ATOM 705 O O . VAL A 1 91 ? 10.915 -13.199 -13.683 1.00 96.19 91 VAL A O 1
ATOM 708 N N . HIS A 1 92 ? 12.459 -11.619 -13.272 1.00 94.88 92 HIS A N 1
ATOM 709 C CA . HIS A 1 92 ? 12.286 -11.642 -11.832 1.00 94.88 92 HIS A CA 1
ATOM 710 C C . HIS A 1 92 ? 11.068 -10.820 -11.445 1.00 94.88 92 HIS A C 1
ATOM 712 O O . HIS A 1 92 ? 10.848 -9.746 -11.998 1.00 94.88 92 HIS A O 1
ATOM 718 N N . TYR A 1 93 ? 10.292 -11.277 -10.471 1.00 93.50 93 TYR A N 1
ATOM 719 C CA . TYR A 1 93 ? 9.197 -10.489 -9.925 1.00 93.50 93 TYR A CA 1
ATOM 720 C C . TYR A 1 93 ? 9.312 -10.313 -8.417 1.00 93.50 93 TYR A C 1
ATOM 722 O O . TYR A 1 93 ? 9.949 -11.090 -7.718 1.00 93.50 93 TYR A O 1
ATOM 730 N N . ARG A 1 94 ? 8.687 -9.266 -7.889 1.00 91.62 94 ARG A N 1
ATOM 731 C CA . ARG A 1 94 ? 8.505 -9.082 -6.447 1.00 91.62 94 ARG A CA 1
ATOM 732 C C . ARG A 1 94 ? 7.106 -8.582 -6.179 1.00 91.62 94 ARG A C 1
ATOM 734 O O . ARG A 1 94 ? 6.658 -7.664 -6.860 1.00 91.62 94 ARG A O 1
ATOM 741 N N . LEU A 1 95 ? 6.454 -9.146 -5.170 1.00 91.00 95 LEU A N 1
ATOM 742 C CA . LEU A 1 95 ? 5.131 -8.721 -4.725 1.00 91.00 95 LEU A CA 1
ATOM 743 C C . LEU A 1 95 ? 5.240 -7.800 -3.513 1.00 91.00 95 LEU A C 1
ATOM 745 O O . LEU A 1 95 ? 6.138 -7.929 -2.681 1.00 91.00 95 LEU A O 1
ATOM 749 N N . ILE A 1 96 ? 4.335 -6.834 -3.443 1.00 89.12 96 ILE A N 1
ATOM 750 C CA . ILE A 1 96 ? 4.221 -5.889 -2.339 1.00 89.12 96 ILE A CA 1
ATOM 751 C C . ILE A 1 96 ? 2.741 -5.780 -2.003 1.00 89.12 96 ILE A C 1
ATOM 753 O O . ILE A 1 96 ? 1.945 -5.410 -2.871 1.00 89.12 96 ILE A O 1
ATOM 757 N N . ASP A 1 97 ? 2.391 -6.065 -0.751 1.00 89.69 97 ASP A N 1
ATOM 758 C CA . ASP A 1 97 ? 1.022 -5.895 -0.280 1.00 89.69 97 ASP A CA 1
ATOM 759 C C . ASP A 1 97 ? 0.654 -4.408 -0.314 1.00 89.69 97 ASP A C 1
ATOM 761 O O . ASP A 1 97 ? 1.409 -3.537 0.126 1.00 89.69 97 ASP A O 1
ATOM 765 N N . ARG A 1 98 ? -0.510 -4.126 -0.889 1.00 92.31 98 ARG A N 1
ATOM 766 C CA . ARG A 1 98 ? -1.155 -2.812 -0.916 1.00 92.31 98 ARG A CA 1
ATOM 767 C C . ARG A 1 98 ? -2.540 -2.889 -0.277 1.00 92.31 98 ARG A C 1
ATOM 769 O O . ARG A 1 98 ? -3.304 -1.939 -0.369 1.00 92.31 98 ARG A O 1
ATOM 776 N N . THR A 1 99 ? -2.887 -4.000 0.359 1.00 92.56 99 THR A N 1
ATOM 777 C CA . THR A 1 99 ? -4.157 -4.169 1.050 1.00 92.56 99 THR A CA 1
ATOM 778 C C . THR A 1 99 ? -4.058 -3.547 2.425 1.00 92.56 99 THR A C 1
ATOM 780 O O . THR A 1 99 ? -4.701 -2.536 2.663 1.00 92.56 99 THR A O 1
ATOM 783 N N . SER A 1 100 ? -3.213 -4.083 3.306 1.00 92.75 100 SER A N 1
ATOM 784 C CA . SER A 1 100 ? -3.214 -3.740 4.731 1.00 92.75 100 SER A CA 1
ATOM 785 C C . SER A 1 100 ? -2.256 -2.591 5.054 1.00 92.75 100 SER A C 1
ATOM 787 O O . SER A 1 100 ? -1.298 -2.743 5.811 1.00 92.75 100 SER A O 1
ATOM 789 N N . CYS A 1 101 ? -2.533 -1.430 4.459 1.00 93.31 101 CYS A N 1
ATOM 790 C CA . CYS A 1 101 ? -1.781 -0.185 4.605 1.00 93.31 101 CYS A CA 1
ATOM 791 C C . CYS A 1 101 ? -2.724 1.021 4.725 1.00 93.31 101 CYS A C 1
ATOM 793 O O . CYS A 1 101 ? -3.847 1.017 4.219 1.00 93.31 101 CYS A O 1
ATOM 795 N N . PHE A 1 102 ? -2.254 2.084 5.373 1.00 95.38 102 PHE A N 1
ATOM 796 C CA . PHE A 1 102 ? -2.917 3.379 5.395 1.00 95.38 102 PHE A CA 1
ATOM 797 C C . PHE A 1 102 ? -2.870 4.008 3.998 1.00 95.38 102 PHE A C 1
ATOM 799 O O . PHE A 1 102 ? -1.816 4.447 3.529 1.00 95.38 102 PHE A O 1
ATOM 806 N N . ASN A 1 103 ? -4.018 4.032 3.323 1.00 94.00 103 ASN A N 1
ATOM 807 C CA . ASN A 1 103 ? -4.158 4.644 2.010 1.00 94.00 103 ASN A CA 1
ATOM 808 C C . ASN A 1 103 ? -4.172 6.174 2.140 1.00 94.00 103 ASN A C 1
ATOM 810 O O . ASN A 1 103 ? -5.175 6.756 2.551 1.00 94.00 103 ASN A O 1
ATOM 814 N N . VAL A 1 104 ? -3.079 6.836 1.761 1.00 93.06 104 VAL A N 1
ATOM 815 C CA . VAL A 1 104 ? -2.920 8.293 1.909 1.00 93.06 104 VAL A CA 1
ATOM 816 C C . VAL A 1 104 ? -3.911 9.106 1.075 1.00 93.06 104 VAL A C 1
ATOM 818 O O . VAL A 1 104 ? -4.165 10.261 1.401 1.00 93.06 104 VAL A O 1
ATOM 821 N N . ASN A 1 105 ? -4.526 8.518 0.044 1.00 91.06 105 ASN A N 1
ATOM 822 C CA . ASN A 1 105 ? -5.538 9.209 -0.760 1.00 91.06 105 ASN A CA 1
ATOM 823 C C . ASN A 1 105 ? -6.820 9.488 0.047 1.00 91.06 105 ASN A C 1
ATOM 825 O O . ASN A 1 105 ? -7.505 10.478 -0.212 1.00 91.06 105 ASN A O 1
ATOM 829 N N . THR A 1 106 ? -7.062 8.722 1.119 1.00 91.81 106 THR A N 1
ATOM 830 C CA . THR A 1 106 ? -8.172 8.970 2.057 1.00 91.81 106 THR A CA 1
ATOM 831 C C . THR A 1 106 ? -8.092 10.335 2.744 1.00 91.81 106 THR A C 1
ATOM 833 O O . THR A 1 106 ? -9.126 10.876 3.120 1.00 91.81 106 THR A O 1
ATOM 836 N N . LEU A 1 107 ? -6.896 10.929 2.861 1.00 91.81 107 LEU A N 1
ATOM 837 C CA . LEU A 1 107 ? -6.686 12.258 3.452 1.00 91.81 107 LEU A CA 1
ATOM 838 C C . LEU A 1 107 ? -7.352 13.374 2.640 1.00 91.81 107 LEU A C 1
ATOM 840 O O . LEU A 1 107 ? -7.766 14.385 3.203 1.00 91.81 107 LEU A O 1
ATOM 844 N N . TYR A 1 108 ? -7.421 13.199 1.319 1.00 90.00 108 TYR A N 1
ATOM 845 C CA . TYR A 1 108 ? -8.151 14.089 0.426 1.00 90.00 108 TYR A CA 1
ATOM 846 C C . TYR A 1 108 ? -9.627 13.704 0.355 1.00 90.00 108 TYR A C 1
ATOM 848 O O . TYR A 1 108 ? -10.507 14.556 0.498 1.00 90.00 108 TYR A O 1
ATOM 856 N N . ASP A 1 109 ? -9.897 12.413 0.141 1.00 85.50 109 ASP A N 1
ATOM 857 C CA . ASP A 1 109 ? -11.247 11.945 -0.157 1.00 85.50 109 ASP A CA 1
ATOM 858 C C . ASP A 1 109 ? -12.220 12.230 0.991 1.00 85.50 109 ASP A C 1
ATOM 860 O O . ASP A 1 109 ? -13.372 12.585 0.735 1.00 85.50 109 ASP A O 1
ATOM 864 N N . SER A 1 110 ? -11.735 12.177 2.238 1.00 84.75 110 SER A N 1
ATOM 865 C CA . SER A 1 110 ? -12.523 12.482 3.433 1.00 84.75 110 SER A CA 1
ATOM 866 C C . SER A 1 110 ? -13.075 13.911 3.461 1.00 84.75 110 SER A C 1
ATOM 868 O O . SER A 1 110 ? -14.117 14.142 4.064 1.00 84.75 110 SER A O 1
ATOM 870 N N . PHE A 1 111 ? -12.420 14.861 2.782 1.00 84.06 111 PHE A N 1
ATOM 871 C CA . PHE A 1 111 ? -12.878 16.250 2.648 1.00 84.06 111 PHE A CA 1
ATOM 872 C C . PHE A 1 111 ? -13.623 16.513 1.336 1.00 84.06 111 PHE A C 1
ATOM 874 O O . PHE A 1 111 ? -14.403 17.459 1.260 1.00 84.06 111 PHE A O 1
ATOM 881 N N . SER A 1 112 ? -13.374 15.709 0.298 1.00 74.44 112 SER A N 1
ATOM 882 C CA . SER A 1 112 ? -14.031 15.860 -1.008 1.00 74.44 112 SER A CA 1
ATOM 883 C C . SER A 1 112 ? -15.420 15.215 -1.064 1.00 74.44 112 SER A C 1
ATOM 885 O O . SER A 1 112 ? -16.295 15.685 -1.793 1.00 74.44 112 SER A O 1
ATOM 887 N N . SER A 1 113 ? -15.636 14.137 -0.303 1.00 64.56 113 SER A N 1
ATOM 888 C CA . SER A 1 113 ? -16.927 13.460 -0.244 1.00 64.56 113 SER A CA 1
ATOM 889 C C . SER A 1 113 ? -17.933 14.307 0.543 1.00 64.56 113 SER A C 1
ATOM 891 O O . SER A 1 113 ? -17.586 14.933 1.542 1.00 64.56 113 SER A O 1
ATOM 893 N N . MET A 1 114 ? -19.202 14.321 0.123 1.00 51.06 114 MET A N 1
ATOM 894 C CA . MET A 1 114 ? -20.271 15.077 0.800 1.00 51.06 114 MET A CA 1
ATOM 895 C C . MET A 1 114 ? -20.587 14.574 2.224 1.00 51.06 114 MET A C 1
ATOM 897 O O . MET A 1 114 ? -21.467 15.137 2.881 1.00 51.06 114 MET A O 1
ATOM 901 N N . ASN A 1 115 ? -19.896 13.540 2.718 1.00 54.78 115 ASN A N 1
ATOM 902 C CA . ASN A 1 115 ? -20.122 12.992 4.045 1.00 54.78 115 ASN A CA 1
ATOM 903 C C . ASN A 1 115 ? -19.262 13.721 5.086 1.00 54.78 115 ASN A C 1
ATOM 905 O O . ASN A 1 115 ? -18.047 13.563 5.159 1.00 54.78 115 ASN A O 1
ATOM 909 N N . LYS A 1 116 ? -19.910 14.571 5.890 1.00 59.97 116 LYS A N 1
ATOM 910 C CA . LYS A 1 116 ? -19.241 15.417 6.895 1.00 59.97 116 LYS A CA 1
ATOM 911 C C . LYS A 1 116 ? -18.782 14.639 8.130 1.00 59.97 116 LYS A C 1
ATOM 913 O O . LYS A 1 116 ? -17.936 15.133 8.879 1.00 59.97 116 LYS A O 1
ATOM 918 N N . ASN A 1 117 ? -19.340 13.453 8.360 1.00 67.12 117 ASN A N 1
ATOM 919 C CA . ASN A 1 117 ? -19.083 12.683 9.568 1.00 67.12 117 ASN A CA 1
ATOM 920 C C . ASN A 1 117 ? -17.690 12.042 9.482 1.00 67.12 117 ASN A C 1
ATOM 922 O O . ASN A 1 117 ? -17.389 11.301 8.555 1.00 67.12 117 ASN A O 1
ATOM 926 N N . ASN A 1 118 ? -16.831 12.339 10.461 1.00 79.12 118 ASN A N 1
ATOM 927 C CA . ASN A 1 118 ? -15.492 11.757 10.620 1.00 79.12 118 ASN A CA 1
ATOM 928 C C . ASN A 1 118 ? -14.450 12.101 9.534 1.00 79.12 118 ASN A C 1
ATOM 930 O O . ASN A 1 118 ? -13.450 11.396 9.411 1.00 79.12 118 ASN A O 1
ATOM 934 N N . LYS A 1 119 ? -14.582 13.225 8.812 1.00 86.69 119 LYS A N 1
ATOM 935 C CA . LYS A 1 119 ? -13.586 13.666 7.804 1.00 86.69 119 LYS A CA 1
ATOM 936 C C . LYS A 1 119 ? -12.137 13.785 8.321 1.00 86.69 119 LYS A C 1
ATOM 938 O O . LYS A 1 119 ? -11.187 13.621 7.555 1.00 86.69 119 LYS A O 1
ATOM 943 N N . TYR A 1 120 ? -11.950 14.033 9.620 1.00 89.50 120 TYR A N 1
ATOM 944 C CA . TYR A 1 120 ? -10.629 14.110 10.262 1.00 89.50 120 TYR A CA 1
ATOM 945 C C . TYR A 1 120 ? -10.062 12.743 10.675 1.00 89.50 120 TYR A C 1
ATOM 947 O O . TYR A 1 120 ? -8.887 12.656 11.022 1.00 89.50 120 TYR A O 1
ATOM 955 N N . TYR A 1 121 ? -10.850 11.666 10.622 1.00 91.25 121 TYR A N 1
ATOM 956 C CA . TYR A 1 121 ? -10.426 10.342 11.076 1.00 91.25 121 TYR A CA 1
ATOM 957 C C . TYR A 1 121 ? -9.143 9.846 10.382 1.00 91.25 121 TYR A C 1
ATOM 959 O O . TYR A 1 121 ? -8.198 9.512 11.098 1.00 91.25 121 TYR A O 1
ATOM 967 N N . PRO A 1 122 ? -9.004 9.877 9.038 1.00 93.19 122 PRO A N 1
ATOM 968 C CA . PRO A 1 122 ? -7.757 9.457 8.391 1.00 93.19 122 PRO A CA 1
ATOM 969 C C . PRO A 1 122 ? -6.536 10.274 8.832 1.00 93.19 122 PRO A C 1
ATOM 971 O O . PRO A 1 122 ? -5.428 9.750 8.922 1.00 93.19 122 PRO A O 1
ATOM 974 N N . TRP A 1 123 ? -6.736 11.552 9.157 1.00 93.69 123 TRP A N 1
ATOM 975 C CA . TRP A 1 123 ? -5.670 12.424 9.641 1.00 93.69 123 TRP A CA 1
ATOM 976 C C . TRP A 1 123 ? -5.219 12.063 11.055 1.00 93.69 123 TRP A C 1
ATOM 978 O O . TRP A 1 123 ? -4.019 12.074 11.326 1.00 93.69 123 TRP A O 1
ATOM 988 N N . LEU A 1 124 ? -6.157 11.690 11.929 1.00 94.00 124 LEU A N 1
ATOM 989 C CA . LEU A 1 124 ? -5.854 11.167 13.262 1.00 94.00 124 LEU A CA 1
ATOM 990 C C . LEU A 1 124 ? -5.111 9.828 13.180 1.00 94.00 124 LEU A C 1
ATOM 992 O O . LEU A 1 124 ? -4.128 9.633 13.892 1.00 94.00 124 LEU A O 1
ATOM 996 N N . VAL A 1 125 ? -5.510 8.939 12.262 1.00 95.25 125 VAL A N 1
ATOM 997 C CA . VAL A 1 125 ? -4.794 7.674 12.021 1.00 95.25 125 VAL A CA 1
ATOM 998 C C . VAL A 1 125 ? -3.356 7.945 11.576 1.00 95.25 125 VAL A C 1
ATOM 1000 O O . VAL A 1 125 ? -2.424 7.397 12.162 1.00 95.25 125 VAL A O 1
ATOM 1003 N N . LEU A 1 126 ? -3.146 8.825 10.591 1.00 95.88 126 LEU A N 1
ATOM 1004 C CA . LEU A 1 126 ? -1.802 9.198 10.143 1.00 95.88 126 LEU A CA 1
ATOM 1005 C C . LEU A 1 126 ? -0.966 9.808 11.275 1.00 95.88 126 LEU A C 1
ATOM 1007 O O . LEU A 1 126 ? 0.201 9.455 11.433 1.00 95.88 126 LEU A O 1
ATOM 1011 N N . TYR A 1 127 ? -1.555 10.698 12.074 1.00 95.94 127 TYR A N 1
ATOM 1012 C CA . TYR A 1 127 ? -0.881 11.278 13.230 1.00 95.94 127 TYR A CA 1
ATOM 1013 C C . TYR A 1 127 ? -0.440 10.197 14.227 1.00 95.94 127 TYR A C 1
ATOM 1015 O O . TYR A 1 127 ? 0.729 10.173 14.610 1.00 95.94 127 TYR A O 1
ATOM 1023 N N . ASN A 1 128 ? -1.320 9.251 14.567 1.00 95.88 128 ASN A N 1
ATOM 1024 C CA . ASN A 1 128 ? -0.989 8.135 15.453 1.00 95.88 128 ASN A CA 1
ATOM 1025 C C . ASN A 1 128 ? 0.101 7.225 14.872 1.00 95.88 128 ASN A C 1
ATOM 1027 O O . ASN A 1 128 ? 1.005 6.836 15.606 1.00 95.88 128 ASN A O 1
ATOM 1031 N N . ILE A 1 129 ? 0.085 6.935 13.563 1.00 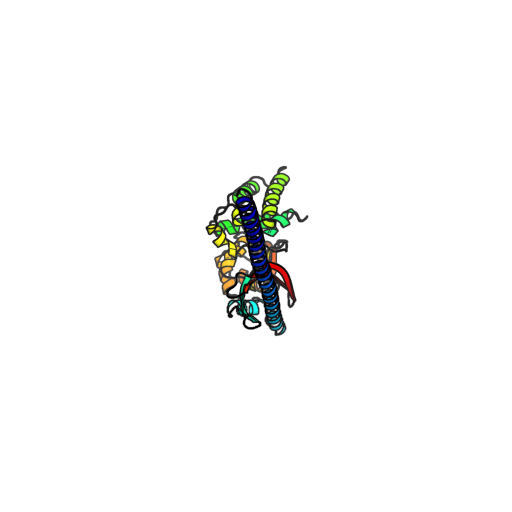95.88 129 ILE A N 1
ATOM 1032 C CA . ILE A 1 129 ? 1.171 6.185 12.904 1.00 95.88 129 ILE A CA 1
ATOM 1033 C C . ILE A 1 129 ? 2.517 6.879 13.144 1.00 95.88 129 ILE A C 1
ATOM 1035 O O . ILE A 1 129 ? 3.493 6.216 13.494 1.00 95.88 129 ILE A O 1
ATOM 1039 N N . LEU A 1 130 ? 2.580 8.203 12.982 1.00 96.12 130 LEU A N 1
ATOM 1040 C CA . LEU A 1 130 ? 3.810 8.965 13.200 1.00 96.12 130 LEU A CA 1
ATOM 1041 C C . LEU A 1 130 ? 4.237 8.950 14.675 1.00 96.12 130 LEU A C 1
ATOM 1043 O O . LEU A 1 130 ? 5.403 8.675 14.956 1.00 96.12 130 LEU A O 1
ATOM 1047 N N . GLN A 1 131 ? 3.307 9.173 15.611 1.00 94.94 131 GLN A N 1
ATOM 1048 C CA . GLN A 1 131 ? 3.595 9.170 17.052 1.00 94.94 131 GLN A CA 1
ATOM 1049 C C . GLN A 1 131 ? 4.103 7.808 17.541 1.00 94.94 131 GLN A C 1
ATOM 1051 O O . GLN A 1 131 ? 5.136 7.743 18.203 1.00 94.94 131 GLN A O 1
ATOM 1056 N N . LEU A 1 132 ? 3.442 6.712 17.156 1.00 93.88 132 LEU A N 1
ATOM 1057 C CA . LEU A 1 132 ? 3.832 5.349 17.541 1.00 93.88 132 LEU A CA 1
ATOM 1058 C C . LEU A 1 132 ? 5.224 4.952 17.030 1.00 93.88 132 LEU A C 1
ATOM 1060 O O . LEU A 1 132 ? 5.874 4.090 17.617 1.00 93.88 132 LEU A O 1
ATOM 1064 N N . ASN A 1 133 ? 5.686 5.585 15.950 1.00 93.25 133 ASN A N 1
ATOM 1065 C CA . ASN A 1 133 ? 7.014 5.373 15.377 1.00 93.25 133 ASN A CA 1
ATOM 1066 C C . ASN A 1 133 ? 8.030 6.451 15.803 1.00 93.25 133 ASN A C 1
ATOM 1068 O O . ASN A 1 133 ? 9.137 6.474 15.273 1.00 93.25 133 ASN A O 1
ATOM 1072 N N . ASN A 1 134 ? 7.687 7.332 16.753 1.00 94.62 134 ASN A N 1
ATOM 1073 C CA . ASN A 1 134 ? 8.523 8.449 17.213 1.00 94.62 134 ASN A CA 1
ATOM 1074 C C . ASN A 1 134 ? 8.974 9.396 16.082 1.00 94.62 134 ASN A C 1
ATOM 1076 O O . ASN A 1 134 ? 10.082 9.933 16.103 1.00 94.62 134 ASN A O 1
ATOM 1080 N N . ILE A 1 135 ? 8.121 9.605 15.076 1.00 96.06 135 ILE A N 1
ATOM 1081 C CA . ILE A 1 135 ? 8.413 10.461 13.925 1.00 96.06 135 ILE A CA 1
ATOM 1082 C C . ILE A 1 135 ? 7.728 11.812 14.096 1.00 96.06 135 ILE A C 1
ATOM 1084 O O . ILE A 1 135 ? 6.512 11.911 14.262 1.00 96.06 135 ILE A O 1
ATOM 1088 N N . VAL A 1 136 ? 8.516 12.878 13.978 1.00 95.19 136 VAL A N 1
ATOM 1089 C CA . VAL A 1 136 ? 8.032 14.257 14.049 1.00 95.19 136 VAL A CA 1
ATOM 1090 C C . VAL A 1 136 ? 7.832 14.799 12.636 1.00 95.19 136 VAL A C 1
ATOM 1092 O O . VAL A 1 136 ? 8.793 14.996 11.899 1.00 95.19 136 VAL A O 1
ATOM 1095 N N . SER A 1 137 ? 6.580 15.082 12.270 1.00 96.19 137 SER A N 1
ATOM 1096 C CA . SER A 1 137 ? 6.230 15.814 11.048 1.00 96.19 137 SER A CA 1
ATOM 1097 C C . SER A 1 137 ? 5.813 17.234 11.411 1.00 96.19 137 SER A C 1
ATOM 1099 O O . SER A 1 137 ? 4.815 17.432 12.106 1.00 96.19 137 SER A O 1
ATOM 1101 N N . SER A 1 138 ? 6.541 18.240 10.918 1.00 93.56 138 SER A N 1
ATOM 1102 C CA . SER A 1 138 ? 6.164 19.641 11.151 1.00 93.56 138 SER A CA 1
ATOM 1103 C C . SER A 1 138 ? 4.818 19.991 10.509 1.00 93.56 138 SER A C 1
ATOM 1105 O O . SER A 1 138 ? 4.070 20.799 11.057 1.00 93.56 138 SER A O 1
ATOM 1107 N N . VAL A 1 139 ? 4.491 19.359 9.377 1.00 93.25 139 VAL A N 1
ATOM 1108 C CA . VAL A 1 139 ? 3.235 19.563 8.648 1.00 93.25 139 VAL A CA 1
ATOM 1109 C C . VAL A 1 139 ? 2.061 19.007 9.449 1.00 93.25 139 VAL A C 1
ATOM 1111 O O . VAL A 1 139 ? 1.144 19.757 9.778 1.00 93.25 139 VAL A O 1
ATOM 1114 N N . ILE A 1 140 ? 2.116 17.730 9.840 1.00 93.88 140 ILE A N 1
ATOM 1115 C CA . ILE A 1 140 ? 1.020 17.101 10.587 1.00 93.88 140 ILE A CA 1
ATOM 1116 C C . ILE A 1 140 ? 0.876 17.716 11.980 1.00 93.88 140 ILE A C 1
ATOM 1118 O O . ILE A 1 140 ? -0.243 18.021 12.380 1.00 93.88 140 ILE A O 1
ATOM 1122 N N . ASN A 1 141 ? 1.971 17.983 12.700 1.00 93.00 141 ASN A N 1
ATOM 1123 C CA . ASN A 1 141 ? 1.892 18.583 14.037 1.00 93.00 141 ASN A CA 1
ATOM 1124 C C . ASN A 1 141 ? 1.237 19.968 14.011 1.00 93.00 141 ASN A C 1
ATOM 1126 O O . ASN A 1 141 ? 0.437 20.288 14.894 1.00 93.00 141 ASN A O 1
ATOM 1130 N N . LYS A 1 142 ? 1.530 20.778 12.984 1.00 91.50 142 LYS A N 1
ATOM 1131 C CA . LYS A 1 142 ? 0.884 22.079 12.795 1.00 91.50 142 LYS A CA 1
ATOM 1132 C C . LYS A 1 142 ? -0.615 21.910 12.537 1.00 91.50 142 LYS A C 1
ATOM 1134 O O . LYS A 1 142 ? -1.412 22.568 13.202 1.00 91.50 142 LYS A O 1
ATOM 1139 N N . SER A 1 143 ? -0.998 21.012 11.629 1.00 89.12 143 SER A N 1
ATOM 1140 C CA . SER A 1 143 ? -2.409 20.746 11.322 1.00 89.12 143 SER A CA 1
ATOM 1141 C C . SER A 1 143 ? -3.181 20.204 12.531 1.00 89.12 143 SER A C 1
ATOM 1143 O O . SER A 1 143 ? -4.294 20.651 12.793 1.00 89.12 143 SER A O 1
ATOM 1145 N N . MET A 1 144 ? -2.578 19.307 13.317 1.00 89.75 144 MET A N 1
ATOM 1146 C CA . MET A 1 144 ? -3.191 18.762 14.534 1.00 89.75 144 MET A CA 1
ATOM 1147 C C . MET A 1 144 ? -3.335 19.811 15.633 1.00 89.75 144 MET A C 1
ATOM 1149 O O . MET A 1 144 ? -4.370 19.870 16.286 1.00 89.75 144 MET A O 1
ATOM 1153 N N . THR A 1 145 ? -2.342 20.688 15.803 1.00 87.44 145 THR A N 1
ATOM 1154 C CA . THR A 1 145 ? -2.442 21.815 16.745 1.00 87.44 145 THR A CA 1
ATOM 1155 C C . THR A 1 145 ? -3.632 22.711 16.404 1.00 87.44 145 THR A C 1
ATOM 1157 O O . THR A 1 145 ? -4.421 23.043 17.285 1.00 87.44 145 THR A O 1
ATOM 1160 N N . ILE A 1 146 ? -3.791 23.061 15.123 1.00 81.81 146 ILE A N 1
ATOM 1161 C CA . ILE A 1 146 ? -4.919 23.872 14.648 1.00 81.81 146 ILE A CA 1
ATOM 1162 C C . ILE A 1 146 ? -6.249 23.155 14.911 1.00 81.81 146 ILE A C 1
ATOM 1164 O O . ILE A 1 146 ? -7.185 23.776 15.405 1.00 81.81 146 ILE A O 1
ATOM 1168 N N . PHE A 1 147 ? -6.321 21.855 14.622 1.00 83.12 147 PHE A N 1
ATOM 1169 C CA . PHE A 1 147 ? -7.521 21.051 14.846 1.00 83.12 147 PHE A CA 1
ATOM 1170 C C . PHE A 1 147 ? -7.926 20.985 16.330 1.00 83.12 147 PHE A C 1
ATOM 1172 O O . PHE A 1 147 ? -9.096 21.164 16.650 1.00 83.12 147 PHE A O 1
ATOM 1179 N N . ILE A 1 148 ? -6.967 20.791 17.242 1.00 81.62 148 ILE A N 1
ATOM 1180 C CA . ILE A 1 148 ? -7.225 20.700 18.690 1.00 81.62 148 ILE A CA 1
ATOM 1181 C C . ILE A 1 148 ? -7.624 22.060 19.283 1.00 81.62 148 ILE A C 1
ATOM 1183 O O . ILE A 1 148 ? -8.502 22.129 20.139 1.00 81.62 148 ILE A O 1
ATOM 1187 N N . GLN A 1 149 ? -6.975 23.146 18.855 1.00 77.00 149 GLN A N 1
ATOM 1188 C CA . GLN A 1 149 ? -7.188 24.482 19.425 1.00 77.00 149 GLN A CA 1
ATOM 1189 C C . GLN A 1 149 ? -8.503 25.137 18.987 1.00 77.00 149 GLN A C 1
ATOM 1191 O O . GLN A 1 149 ? -9.008 26.011 19.692 1.00 77.00 149 GLN A O 1
ATOM 1196 N N . TYR A 1 150 ? -9.054 24.740 17.839 1.00 69.62 150 TYR A N 1
ATOM 1197 C CA . TYR A 1 150 ? -10.251 25.349 17.262 1.00 69.62 150 TYR A CA 1
ATOM 1198 C C . TYR A 1 150 ? -11.345 24.297 17.047 1.00 69.62 150 TYR A C 1
ATOM 1200 O O . TYR A 1 150 ? -11.519 23.820 15.923 1.00 69.62 150 TYR A O 1
ATOM 1208 N N . PRO A 1 151 ? -12.099 23.937 18.105 1.00 60.97 151 PRO A N 1
ATOM 1209 C CA . PRO A 1 151 ? -13.195 22.986 17.987 1.00 60.97 151 PRO A CA 1
ATOM 1210 C C . PRO A 1 151 ? -14.261 23.453 16.982 1.00 60.97 151 PRO A C 1
ATOM 1212 O O . PRO A 1 151 ? -14.379 24.634 16.637 1.00 60.97 151 PRO A O 1
ATOM 1215 N N . SER A 1 152 ? -15.042 22.485 16.511 1.00 59.38 152 SER A N 1
ATOM 1216 C CA . SER A 1 152 ? -15.962 22.532 15.367 1.00 59.38 152 SER A CA 1
ATOM 1217 C C . SER A 1 152 ? -17.088 23.582 15.402 1.00 59.38 152 SER A C 1
ATOM 1219 O O . SER A 1 152 ? -17.776 23.729 14.398 1.00 59.38 152 SER A O 1
ATOM 1221 N N . ASP A 1 153 ? -17.235 24.347 16.487 1.00 55.84 153 ASP A N 1
ATOM 1222 C CA . ASP A 1 153 ? -18.213 25.442 16.640 1.00 55.84 153 ASP A CA 1
ATOM 1223 C C . ASP A 1 153 ? -17.671 26.830 16.242 1.00 55.84 153 ASP A C 1
ATOM 1225 O O . ASP A 1 153 ? -18.315 27.859 16.456 1.00 55.84 153 ASP A O 1
ATOM 1229 N N . THR A 1 154 ? -16.473 26.899 15.658 1.00 60.38 154 THR A N 1
ATOM 1230 C CA . THR A 1 154 ? -15.873 28.173 15.238 1.00 60.38 154 THR A CA 1
ATOM 1231 C C . THR A 1 154 ? -16.179 28.507 13.776 1.00 60.38 154 THR A C 1
ATOM 1233 O O . THR A 1 154 ? -16.134 27.653 12.892 1.00 60.38 154 THR A O 1
ATOM 1236 N N . SER A 1 155 ? -16.360 29.797 13.476 1.00 62.59 155 SER A N 1
ATOM 1237 C CA . SER A 1 155 ? -16.451 30.347 12.108 1.00 62.59 155 SER A CA 1
ATOM 1238 C C . SER A 1 155 ? -15.211 30.089 11.230 1.00 62.59 155 SER A C 1
ATOM 1240 O O . SER A 1 155 ? -15.182 30.466 10.061 1.00 62.59 155 SER A O 1
ATOM 1242 N N . ASN A 1 156 ? -14.176 29.448 11.781 1.00 68.81 156 ASN A N 1
ATOM 1243 C CA . ASN A 1 156 ? -12.918 29.137 11.114 1.00 68.81 156 ASN A CA 1
ATOM 1244 C C . ASN A 1 156 ? -12.864 27.720 10.522 1.00 68.81 156 ASN A C 1
ATOM 1246 O O . ASN A 1 156 ? -11.854 27.393 9.896 1.00 68.81 156 ASN A O 1
ATOM 1250 N N . LEU A 1 157 ? -13.908 26.893 10.681 1.00 76.88 157 LEU A N 1
ATOM 1251 C CA . LEU A 1 157 ? -13.907 25.502 10.206 1.00 76.88 157 LEU A CA 1
ATOM 1252 C C . LEU A 1 157 ? -13.605 25.400 8.703 1.00 76.88 157 LEU A C 1
ATOM 1254 O O . LEU A 1 157 ? -12.771 24.596 8.299 1.00 76.88 157 LEU A O 1
ATOM 1258 N N . ASP A 1 158 ? -14.164 26.300 7.892 1.00 81.19 158 ASP A N 1
ATOM 1259 C CA . ASP A 1 158 ? -13.903 26.346 6.448 1.00 81.19 158 ASP A CA 1
ATOM 1260 C C . ASP A 1 158 ? -12.434 26.636 6.118 1.00 81.19 158 ASP A C 1
ATOM 1262 O O . ASP A 1 158 ? -11.912 26.179 5.101 1.00 81.19 158 ASP A O 1
ATOM 1266 N N . ARG A 1 159 ? -11.745 27.431 6.948 1.00 81.69 159 ARG A N 1
ATOM 1267 C CA . ARG A 1 159 ? -10.314 27.706 6.759 1.00 81.69 159 ARG A CA 1
ATOM 1268 C C . ARG A 1 159 ? -9.488 26.468 7.089 1.00 81.69 159 ARG A C 1
ATOM 1270 O O . ARG A 1 159 ? -8.607 26.122 6.312 1.00 81.69 159 ARG A O 1
ATOM 1277 N N . ILE A 1 160 ? -9.802 25.811 8.202 1.00 84.06 160 ILE A N 1
ATOM 1278 C CA . ILE A 1 160 ? -9.132 24.582 8.642 1.00 84.06 160 ILE A CA 1
ATOM 1279 C C . ILE A 1 160 ? -9.309 23.488 7.584 1.00 84.06 160 ILE A C 1
ATOM 1281 O O . ILE A 1 160 ? -8.336 22.865 7.168 1.00 84.06 160 ILE A O 1
ATOM 1285 N N . ASP A 1 161 ? -10.528 23.317 7.077 1.00 87.62 161 ASP A N 1
ATOM 1286 C CA . ASP A 1 161 ? -10.836 22.357 6.019 1.00 87.62 161 ASP A CA 1
ATOM 1287 C C . ASP A 1 161 ? -10.040 22.614 4.742 1.00 87.62 161 ASP A C 1
ATOM 1289 O O . ASP A 1 161 ? -9.525 21.670 4.147 1.00 87.62 161 ASP A O 1
ATOM 1293 N N . ARG A 1 162 ? -9.890 23.881 4.331 1.00 87.94 162 ARG A N 1
ATOM 1294 C CA . ARG A 1 162 ? -9.062 24.234 3.169 1.00 87.94 162 ARG A CA 1
ATOM 1295 C C . ARG A 1 162 ? -7.597 23.860 3.367 1.00 87.94 162 ARG A C 1
ATOM 1297 O O . ARG A 1 162 ? -6.982 23.378 2.417 1.00 87.94 162 ARG A O 1
ATOM 1304 N N . ASP A 1 163 ? -7.053 24.049 4.568 1.00 87.81 163 ASP A N 1
ATOM 1305 C CA . ASP A 1 163 ? -5.665 23.689 4.870 1.00 87.81 163 ASP A CA 1
ATOM 1306 C C . ASP A 1 163 ? -5.459 22.166 4.783 1.00 87.81 163 ASP A C 1
ATOM 1308 O O . ASP A 1 163 ? -4.529 21.702 4.117 1.00 87.81 163 ASP A O 1
ATOM 1312 N N . PHE A 1 164 ? -6.361 21.375 5.375 1.00 90.62 164 PHE A N 1
ATOM 1313 C CA . PHE A 1 164 ? -6.334 19.913 5.255 1.00 90.62 164 PHE A CA 1
ATOM 1314 C C . PHE A 1 164 ? -6.517 19.448 3.805 1.00 90.62 164 PHE A C 1
ATOM 1316 O O . PHE A 1 164 ? -5.747 18.615 3.324 1.00 90.62 164 PHE A O 1
ATOM 1323 N N . LEU A 1 165 ? -7.473 20.025 3.073 1.00 90.19 165 LEU A N 1
ATOM 1324 C CA . LEU A 1 165 ? -7.741 19.696 1.672 1.00 90.19 165 LEU A CA 1
ATOM 1325 C C . LEU A 1 165 ? -6.533 19.987 0.769 1.00 90.19 165 LEU A C 1
ATOM 1327 O O . LEU A 1 165 ? -6.210 19.183 -0.106 1.00 90.19 165 LEU A O 1
ATOM 1331 N N . ALA A 1 166 ? -5.839 21.108 0.986 1.00 90.62 166 ALA A N 1
ATOM 1332 C CA . ALA A 1 166 ? -4.645 21.470 0.226 1.00 90.62 166 ALA A CA 1
ATOM 1333 C C . ALA A 1 166 ? -3.510 20.451 0.421 1.00 90.62 166 ALA A C 1
ATOM 1335 O O . ALA A 1 166 ? -2.865 20.046 -0.550 1.00 90.62 166 ALA A O 1
ATOM 1336 N N . ILE A 1 167 ? -3.298 19.990 1.657 1.00 91.00 167 ILE A N 1
ATOM 1337 C CA . ILE A 1 167 ? -2.305 18.951 1.957 1.00 91.00 167 ILE A CA 1
ATOM 1338 C C . ILE A 1 167 ? -2.760 17.598 1.381 1.00 91.00 167 ILE A C 1
ATOM 1340 O O . ILE A 1 167 ? -1.961 16.901 0.757 1.00 91.00 167 ILE A O 1
ATOM 1344 N N . GLY A 1 168 ? -4.042 17.241 1.512 1.00 90.62 168 GLY A N 1
ATOM 1345 C CA . GLY A 1 168 ? -4.613 16.032 0.908 1.00 90.62 168 GLY A CA 1
ATOM 1346 C C . GLY A 1 168 ? -4.404 15.984 -0.611 1.00 90.62 168 GLY A C 1
ATOM 1347 O O . GLY A 1 168 ? -3.961 14.973 -1.154 1.00 90.62 168 GLY A O 1
ATOM 1348 N N . HIS A 1 169 ? -4.617 17.105 -1.303 1.00 90.06 169 HIS A N 1
ATOM 1349 C CA . HIS A 1 169 ? -4.327 17.230 -2.732 1.00 90.06 169 HIS A CA 1
ATOM 1350 C C . HIS A 1 169 ? -2.852 16.981 -3.073 1.00 90.06 169 HIS A C 1
ATOM 1352 O O . HIS A 1 169 ? -2.553 16.396 -4.119 1.00 90.06 169 HIS A O 1
ATOM 1358 N N . ALA A 1 170 ? -1.924 17.413 -2.213 1.00 90.38 170 ALA A N 1
ATOM 1359 C CA . ALA A 1 170 ? -0.505 17.142 -2.408 1.00 90.38 170 ALA A CA 1
ATOM 1360 C C . ALA A 1 170 ? -0.214 15.632 -2.368 1.00 90.38 170 ALA A C 1
ATOM 1362 O O . ALA A 1 170 ? 0.562 15.158 -3.195 1.00 90.38 170 ALA A O 1
ATOM 1363 N N . PHE A 1 171 ? -0.881 14.868 -1.492 1.00 89.50 171 PHE A N 1
ATOM 1364 C CA . PHE A 1 171 ? -0.750 13.404 -1.429 1.00 89.50 171 PHE A CA 1
ATOM 1365 C C . PHE A 1 171 ? -1.270 12.685 -2.674 1.00 89.50 171 PHE A C 1
ATOM 1367 O O . PHE A 1 171 ? -0.647 11.725 -3.112 1.00 89.50 171 PHE A O 1
ATOM 1374 N N . GLN A 1 172 ? -2.357 13.161 -3.284 1.00 84.81 172 GLN A N 1
ATOM 1375 C CA . GLN A 1 172 ? -2.875 12.551 -4.515 1.00 84.81 172 GLN A CA 1
ATOM 1376 C C . GLN A 1 172 ? -1.975 12.790 -5.735 1.00 84.81 172 GLN A C 1
ATOM 1378 O O . GLN A 1 172 ? -1.917 11.961 -6.641 1.00 84.81 172 GLN A O 1
ATOM 1383 N N . ARG A 1 173 ? -1.301 13.946 -5.796 1.00 80.94 173 ARG A N 1
ATOM 1384 C CA . ARG A 1 173 ? -0.440 14.324 -6.933 1.00 80.94 173 ARG A CA 1
ATOM 1385 C C . ARG A 1 173 ? 1.012 13.890 -6.759 1.00 80.94 173 ARG A C 1
ATOM 1387 O O . ARG A 1 173 ? 1.725 13.717 -7.746 1.00 80.94 173 ARG A O 1
ATOM 1394 N N . GLY A 1 174 ? 1.475 13.811 -5.517 1.00 71.56 174 GLY A N 1
ATOM 1395 C CA . GLY A 1 174 ? 2.871 13.607 -5.175 1.00 71.56 174 GLY A CA 1
ATOM 1396 C C . GLY A 1 174 ? 3.187 12.153 -4.859 1.00 71.56 174 GLY A C 1
ATOM 1397 O O . GLY A 1 174 ? 2.572 11.539 -3.999 1.00 71.56 174 GLY A O 1
ATOM 1398 N N . ASN A 1 175 ? 4.249 11.634 -5.472 1.00 69.06 175 ASN A N 1
ATOM 1399 C CA . ASN A 1 175 ? 4.783 10.310 -5.136 1.00 69.06 175 ASN A CA 1
ATOM 1400 C C . ASN A 1 175 ? 5.770 10.338 -3.948 1.00 69.06 175 ASN A C 1
ATOM 1402 O O . ASN A 1 175 ? 6.361 9.313 -3.620 1.00 69.06 175 ASN A O 1
ATOM 1406 N N . SER A 1 176 ? 5.989 11.504 -3.327 1.00 85.69 176 SER A N 1
ATOM 1407 C CA . SER A 1 176 ? 6.975 11.720 -2.256 1.00 85.69 176 SER A CA 1
ATOM 1408 C C . SER A 1 176 ? 6.289 12.068 -0.934 1.00 85.69 176 SER A C 1
ATOM 1410 O O . SER A 1 176 ? 6.245 13.231 -0.529 1.00 85.69 176 SER A O 1
ATOM 1412 N N . ILE A 1 177 ? 5.725 11.044 -0.285 1.00 89.25 177 ILE A N 1
ATOM 1413 C CA . ILE A 1 177 ? 5.056 11.137 1.026 1.00 89.25 177 ILE A CA 1
ATOM 1414 C C . ILE A 1 177 ? 5.971 11.796 2.069 1.00 89.25 177 ILE A C 1
ATOM 1416 O O . ILE A 1 177 ? 5.528 12.663 2.816 1.00 89.25 177 ILE A O 1
ATOM 1420 N N . ASP A 1 178 ? 7.251 11.429 2.078 1.00 91.38 178 ASP A N 1
ATOM 1421 C CA . ASP A 1 178 ? 8.300 11.979 2.939 1.00 91.38 178 ASP A CA 1
ATOM 1422 C C . ASP A 1 178 ? 8.413 13.507 2.840 1.00 91.38 178 ASP A C 1
ATOM 1424 O O . ASP A 1 178 ? 8.404 14.207 3.853 1.00 91.38 178 ASP A O 1
ATOM 1428 N N . LYS A 1 179 ? 8.436 14.036 1.612 1.00 93.06 179 LYS A N 1
ATOM 1429 C CA . LYS A 1 179 ? 8.548 15.477 1.353 1.00 93.06 179 LYS A CA 1
ATOM 1430 C C . LYS A 1 179 ? 7.291 16.228 1.765 1.00 93.06 179 LYS A C 1
ATOM 1432 O O . LYS A 1 179 ? 7.394 17.307 2.337 1.00 93.06 179 LYS A O 1
ATOM 1437 N N . ILE A 1 180 ? 6.114 15.659 1.495 1.00 92.88 180 ILE A N 1
ATOM 1438 C CA . ILE A 1 180 ? 4.828 16.265 1.874 1.00 92.88 180 ILE A CA 1
ATOM 1439 C C . ILE A 1 180 ? 4.694 16.316 3.397 1.00 92.88 180 ILE A C 1
ATOM 1441 O O . ILE A 1 180 ? 4.253 17.321 3.945 1.00 92.88 180 ILE A O 1
ATOM 1445 N N . LEU A 1 181 ? 5.115 15.255 4.087 1.00 93.12 181 LEU A N 1
ATOM 1446 C CA . LEU A 1 181 ? 5.150 15.205 5.548 1.00 93.12 181 LEU A CA 1
ATOM 1447 C C . LEU A 1 181 ? 6.291 16.031 6.153 1.00 93.12 181 LEU A C 1
ATOM 1449 O O . LEU A 1 181 ? 6.288 16.255 7.364 1.00 93.12 181 LEU A O 1
ATOM 1453 N N . ASN A 1 182 ? 7.252 16.478 5.343 1.00 95.56 182 ASN A N 1
ATOM 1454 C CA . ASN A 1 182 ? 8.496 17.095 5.789 1.00 95.56 182 ASN A CA 1
ATOM 1455 C C . ASN A 1 182 ? 9.214 16.250 6.862 1.00 95.56 182 ASN A C 1
ATOM 1457 O O . ASN A 1 182 ? 9.525 16.734 7.951 1.00 95.56 182 ASN A O 1
ATOM 1461 N N . ILE A 1 183 ? 9.423 14.968 6.557 1.00 95.62 183 ILE A N 1
ATOM 1462 C CA . ILE A 1 183 ? 10.176 14.017 7.389 1.00 95.62 183 ILE A CA 1
ATOM 1463 C C . ILE A 1 183 ? 11.455 13.581 6.668 1.00 95.62 183 ILE A C 1
ATOM 1465 O O . ILE A 1 183 ? 11.571 13.717 5.451 1.00 95.62 183 ILE A O 1
ATOM 1469 N N . SER A 1 184 ? 12.425 13.045 7.412 1.00 95.06 184 SER A N 1
ATOM 1470 C CA . SER A 1 184 ? 13.653 12.517 6.813 1.00 95.06 184 SER A CA 1
ATOM 1471 C C . SER A 1 184 ? 13.385 11.231 6.022 1.00 95.06 184 SER A C 1
ATOM 1473 O O . SER A 1 184 ? 12.439 10.490 6.307 1.00 95.06 184 SER A O 1
ATOM 1475 N N . SER A 1 185 ? 14.261 10.918 5.062 1.00 93.44 185 SER A N 1
ATOM 1476 C CA . SER A 1 185 ? 14.207 9.648 4.328 1.00 93.44 185 SER A CA 1
ATOM 1477 C C . SER A 1 185 ? 14.300 8.442 5.265 1.00 93.44 185 SER A C 1
ATOM 1479 O O . SER A 1 185 ? 13.633 7.440 5.037 1.00 93.44 185 SER A O 1
ATOM 1481 N N . GLU A 1 186 ? 15.089 8.545 6.338 1.00 93.31 186 GLU A N 1
ATOM 1482 C CA . GLU A 1 186 ? 15.205 7.499 7.356 1.00 93.31 186 GLU A CA 1
ATOM 1483 C C . GLU A 1 186 ? 13.874 7.277 8.084 1.00 93.31 186 GLU A C 1
ATOM 1485 O O . GLU A 1 186 ? 13.387 6.151 8.132 1.00 93.31 186 GLU A O 1
ATOM 1490 N N . SER A 1 187 ? 13.228 8.346 8.565 1.00 94.81 187 SER A N 1
ATOM 1491 C CA . SER A 1 187 ? 11.896 8.263 9.175 1.00 94.81 187 SER A CA 1
ATOM 1492 C C . SER A 1 187 ? 10.870 7.670 8.211 1.00 94.81 187 SER A C 1
ATOM 1494 O O . SER A 1 187 ? 10.044 6.848 8.606 1.00 94.81 187 SER A O 1
ATOM 1496 N N . PHE A 1 188 ? 10.939 8.036 6.930 1.00 93.88 188 PHE A N 1
ATOM 1497 C CA . PHE A 1 188 ? 10.046 7.477 5.925 1.00 93.88 188 PHE A CA 1
ATOM 1498 C C . PHE A 1 188 ? 10.221 5.963 5.754 1.00 93.88 188 PHE A C 1
ATOM 1500 O O . PHE A 1 188 ? 9.220 5.262 5.624 1.00 93.88 188 PHE A O 1
ATOM 1507 N N . LEU A 1 189 ? 11.445 5.426 5.818 1.00 92.31 189 LEU A N 1
ATOM 1508 C CA . LEU A 1 189 ? 11.680 3.979 5.704 1.00 92.31 189 LEU A CA 1
ATOM 1509 C C . LEU A 1 189 ? 10.977 3.166 6.805 1.00 92.31 189 LEU A C 1
ATOM 1511 O O . LEU A 1 189 ? 10.566 2.034 6.539 1.00 92.31 189 LEU A O 1
ATOM 1515 N N . TYR A 1 190 ? 10.783 3.735 8.001 1.00 91.12 190 TYR A N 1
ATOM 1516 C CA . TYR A 1 190 ? 10.045 3.079 9.088 1.00 91.12 190 TYR A CA 1
ATOM 1517 C C . TYR A 1 190 ? 8.544 2.965 8.798 1.00 91.12 190 TYR A C 1
ATOM 1519 O O . TYR A 1 190 ? 7.955 1.911 9.038 1.00 91.12 190 TYR A O 1
ATOM 1527 N N . ILE A 1 191 ? 7.928 4.010 8.235 1.00 92.56 191 ILE A N 1
ATOM 1528 C CA . ILE A 1 191 ? 6.480 4.034 7.957 1.00 92.56 191 ILE A CA 1
ATOM 1529 C C . ILE A 1 191 ? 6.114 3.569 6.549 1.00 92.56 191 ILE A C 1
ATOM 1531 O O . ILE A 1 191 ? 4.948 3.281 6.300 1.00 92.56 191 ILE A O 1
ATOM 1535 N N . ALA A 1 192 ? 7.072 3.460 5.625 1.00 91.38 192 ALA A N 1
ATOM 1536 C CA . ALA A 1 192 ? 6.834 3.022 4.250 1.00 91.38 192 ALA A CA 1
ATOM 1537 C C . ALA A 1 192 ? 6.066 1.684 4.140 1.00 91.38 192 ALA A C 1
ATOM 1539 O O . ALA A 1 192 ? 5.239 1.568 3.236 1.00 91.38 192 ALA A O 1
ATOM 1540 N N . PRO A 1 193 ? 6.258 0.687 5.033 1.00 90.44 193 PRO A N 1
ATOM 1541 C CA . PRO A 1 193 ? 5.436 -0.526 5.045 1.00 90.44 193 PRO A CA 1
ATOM 1542 C C . PRO A 1 193 ? 3.989 -0.310 5.516 1.00 90.44 193 PRO A C 1
ATOM 1544 O O . PRO A 1 193 ? 3.142 -1.159 5.263 1.00 90.44 193 PRO A O 1
ATOM 1547 N N . LEU A 1 194 ? 3.712 0.785 6.229 1.00 93.31 194 LEU A N 1
ATOM 1548 C CA . LEU A 1 194 ? 2.413 1.092 6.833 1.00 93.31 194 LEU A CA 1
ATOM 1549 C C . LEU A 1 194 ? 1.546 1.986 5.950 1.00 93.31 194 LEU A C 1
ATOM 1551 O O . LEU A 1 194 ? 0.355 2.095 6.217 1.00 93.31 194 LEU A O 1
ATOM 1555 N N . VAL A 1 195 ? 2.111 2.631 4.927 1.00 92.88 195 VAL A N 1
ATOM 1556 C CA . VAL A 1 195 ? 1.409 3.594 4.067 1.00 92.88 195 VAL A CA 1
ATOM 1557 C C . VAL A 1 195 ? 1.417 3.158 2.605 1.00 92.88 195 VAL A C 1
ATOM 1559 O O . VAL A 1 195 ? 2.340 2.502 2.121 1.00 92.88 195 VAL A O 1
ATOM 1562 N N . CYS A 1 196 ? 0.382 3.540 1.868 1.00 91.50 196 CYS A N 1
ATOM 1563 C CA . CYS A 1 196 ? 0.266 3.272 0.440 1.00 91.50 196 CYS A CA 1
ATOM 1564 C C . CYS A 1 196 ? -0.588 4.328 -0.258 1.00 91.50 196 CYS A C 1
ATOM 1566 O O . CYS A 1 196 ? -1.266 5.115 0.391 1.00 91.50 196 CYS A O 1
ATOM 1568 N N . SER A 1 197 ? -0.564 4.325 -1.590 1.00 88.50 197 SER A N 1
ATOM 1569 C CA . SER A 1 197 ? -1.486 5.092 -2.426 1.00 88.50 197 SER A CA 1
ATOM 1570 C C . SER A 1 197 ? -2.257 4.107 -3.298 1.00 88.50 197 SER A C 1
ATOM 1572 O O . SER A 1 197 ? -1.648 3.283 -3.989 1.00 88.50 197 SER A O 1
ATOM 1574 N N . ARG A 1 198 ? -3.588 4.139 -3.204 1.00 89.06 198 ARG A N 1
ATOM 1575 C CA . ARG A 1 198 ? -4.500 3.276 -3.966 1.00 89.06 198 ARG A CA 1
ATOM 1576 C C . ARG A 1 198 ? -5.603 4.109 -4.589 1.00 89.06 198 ARG A C 1
ATOM 1578 O O . ARG A 1 198 ? -5.957 5.160 -4.071 1.00 89.06 198 ARG A O 1
ATOM 1585 N N . ASN A 1 199 ? -6.174 3.607 -5.676 1.00 83.06 199 ASN A N 1
ATOM 1586 C CA . ASN A 1 199 ? -7.205 4.327 -6.424 1.00 83.06 199 ASN A CA 1
ATOM 1587 C C . ASN A 1 199 ? -8.592 4.294 -5.753 1.00 83.06 199 ASN A C 1
ATOM 1589 O O . ASN A 1 199 ? -9.529 4.872 -6.295 1.00 83.06 199 ASN A O 1
ATOM 1593 N N . ASP A 1 200 ? -8.747 3.602 -4.622 1.00 86.38 200 ASP A N 1
ATOM 1594 C CA . ASP A 1 200 ? -9.965 3.632 -3.818 1.00 86.38 200 ASP A CA 1
ATOM 1595 C C . ASP A 1 200 ? -9.881 4.695 -2.711 1.00 86.38 200 ASP A C 1
ATOM 1597 O O . ASP A 1 200 ? -8.809 5.193 -2.378 1.00 86.38 200 ASP A O 1
ATOM 1601 N N . ASN A 1 201 ? -11.028 5.015 -2.118 1.00 83.75 201 ASN A N 1
ATOM 1602 C CA . ASN A 1 201 ? -11.176 6.061 -1.105 1.00 83.75 201 ASN A CA 1
ATOM 1603 C C . ASN A 1 201 ? -11.365 5.505 0.316 1.00 83.75 201 ASN A C 1
ATOM 1605 O O . ASN A 1 201 ? -11.947 6.163 1.180 1.00 83.75 201 ASN A O 1
ATOM 1609 N N . LYS A 1 202 ? -10.912 4.270 0.560 1.00 90.00 202 LYS A N 1
ATOM 1610 C CA . LYS A 1 202 ? -11.114 3.556 1.827 1.00 90.00 202 LYS A CA 1
ATOM 1611 C C . LYS A 1 202 ? -9.792 3.202 2.492 1.00 90.00 202 LYS A C 1
ATOM 1613 O O . LYS A 1 202 ? -8.779 2.966 1.836 1.00 90.00 202 LYS A O 1
ATOM 1618 N N . LEU A 1 203 ? -9.842 3.090 3.812 1.00 92.12 203 LEU A N 1
ATOM 1619 C CA . LEU A 1 203 ? -8.887 2.355 4.628 1.00 92.12 203 LEU A CA 1
ATOM 1620 C C . LEU A 1 203 ? -9.342 0.894 4.654 1.00 92.12 203 LEU A C 1
ATOM 1622 O O . LEU A 1 203 ? -10.039 0.458 5.567 1.00 92.12 203 LEU A O 1
ATOM 1626 N N . LEU A 1 204 ? -9.010 0.156 3.593 1.00 94.88 204 LEU A N 1
ATOM 1627 C CA . LEU A 1 204 ? -9.268 -1.286 3.535 1.00 94.88 204 LEU A CA 1
ATOM 1628 C C . LEU A 1 204 ? -8.154 -2.012 4.273 1.00 94.88 204 LEU A C 1
ATOM 1630 O O . LEU A 1 204 ? -7.006 -1.871 3.878 1.00 94.88 204 LEU A O 1
ATOM 1634 N N . ILE A 1 205 ? -8.497 -2.830 5.256 1.00 95.25 205 ILE A N 1
ATOM 1635 C CA . ILE A 1 205 ? -7.575 -3.737 5.929 1.00 95.25 205 ILE A CA 1
ATOM 1636 C C . ILE A 1 205 ? -8.036 -5.163 5.667 1.00 95.25 205 ILE A C 1
ATOM 1638 O O . ILE A 1 205 ? -9.196 -5.503 5.907 1.00 95.25 205 ILE A O 1
ATOM 1642 N N . ASN A 1 206 ? -7.132 -6.009 5.180 1.00 94.31 206 ASN A N 1
ATOM 1643 C CA . ASN A 1 206 ? -7.396 -7.437 5.103 1.00 94.31 206 ASN A CA 1
ATOM 1644 C C . ASN A 1 206 ? -6.743 -8.144 6.288 1.00 94.31 206 ASN A C 1
ATOM 1646 O O . ASN A 1 206 ? -5.517 -8.133 6.427 1.00 94.31 206 ASN A O 1
ATOM 1650 N N . VAL A 1 207 ? -7.572 -8.763 7.129 1.00 94.06 207 VAL A N 1
ATOM 1651 C CA . VAL A 1 207 ? -7.137 -9.395 8.384 1.00 94.06 207 VAL A CA 1
ATOM 1652 C C . VAL A 1 207 ? -6.142 -10.539 8.156 1.00 94.06 207 VAL A C 1
ATOM 1654 O O . VAL A 1 207 ? -5.299 -10.804 9.010 1.00 94.06 207 VAL A O 1
ATOM 1657 N N . ASN A 1 208 ? -6.171 -11.171 6.978 1.00 91.75 208 ASN A N 1
ATOM 1658 C CA . ASN A 1 208 ? -5.290 -12.283 6.619 1.00 91.75 208 ASN A CA 1
ATOM 1659 C C . ASN A 1 208 ? -3.940 -11.834 6.039 1.00 91.75 208 ASN A C 1
ATOM 1661 O O . ASN A 1 208 ? -2.972 -12.598 6.097 1.00 91.75 208 ASN A O 1
ATOM 1665 N N . MET A 1 209 ? -3.847 -10.583 5.573 1.00 89.62 209 MET A N 1
ATOM 1666 C CA . MET A 1 209 ? -2.606 -9.969 5.072 1.00 89.62 209 MET A CA 1
ATOM 1667 C C . MET A 1 209 ? -1.811 -9.224 6.154 1.00 89.62 209 MET A C 1
ATOM 1669 O O . MET A 1 209 ? -0.701 -8.752 5.899 1.00 89.62 209 MET A O 1
ATOM 1673 N N . LEU A 1 210 ? -2.355 -9.116 7.369 1.00 91.12 210 LEU A N 1
ATOM 1674 C CA . LEU A 1 210 ? -1.661 -8.492 8.492 1.00 91.12 210 LEU A CA 1
ATOM 1675 C C . LEU A 1 210 ? -0.379 -9.256 8.841 1.00 91.12 210 LEU A C 1
ATOM 1677 O O . LEU A 1 210 ? -0.348 -10.487 8.893 1.00 91.12 210 LEU A O 1
ATOM 1681 N N . ASN A 1 211 ? 0.678 -8.497 9.111 1.00 87.69 211 ASN A N 1
ATOM 1682 C CA . ASN A 1 211 ? 1.968 -9.003 9.564 1.00 87.69 211 ASN A CA 1
ATOM 1683 C C . ASN A 1 211 ? 2.427 -8.243 10.816 1.00 87.69 211 ASN A C 1
ATOM 1685 O O . ASN A 1 211 ? 1.800 -7.271 11.223 1.00 87.69 211 ASN A O 1
ATOM 1689 N N . ALA A 1 212 ? 3.544 -8.655 11.417 1.00 86.62 212 ALA A N 1
ATOM 1690 C CA . ALA A 1 212 ? 4.056 -8.058 12.653 1.00 86.62 212 ALA A CA 1
ATOM 1691 C C . ALA A 1 212 ? 4.193 -6.522 12.611 1.00 86.62 212 ALA A C 1
ATOM 1693 O O . ALA A 1 212 ? 3.964 -5.857 13.618 1.00 86.62 212 ALA A O 1
ATOM 1694 N N . LYS A 1 213 ? 4.535 -5.936 11.454 1.00 84.19 213 LYS A N 1
ATOM 1695 C CA . LYS A 1 213 ? 4.656 -4.475 11.311 1.00 84.19 213 LYS A CA 1
ATOM 1696 C C . LYS A 1 213 ? 3.289 -3.790 11.274 1.00 84.19 213 LYS A C 1
ATOM 1698 O O . LYS A 1 213 ? 3.176 -2.646 11.704 1.00 84.19 213 LYS A O 1
ATOM 1703 N N . SER A 1 214 ? 2.244 -4.488 10.829 1.00 89.50 214 SER A N 1
ATOM 1704 C CA . SER A 1 214 ? 0.867 -3.985 10.795 1.00 89.50 214 SER A CA 1
ATOM 1705 C C . SER A 1 214 ? 0.285 -3.698 12.186 1.00 89.50 214 SER A C 1
ATOM 1707 O O . SER A 1 214 ? -0.747 -3.034 12.266 1.00 89.50 214 SER A O 1
ATOM 1709 N N . SER A 1 215 ? 0.933 -4.130 13.278 1.00 90.56 215 SER A N 1
ATOM 1710 C CA . SER A 1 215 ? 0.474 -3.836 14.641 1.00 90.56 215 SER A CA 1
ATOM 1711 C C . SER A 1 215 ? 0.331 -2.338 14.909 1.00 90.56 215 SER A C 1
ATOM 1713 O O . SER A 1 215 ? -0.693 -1.908 15.436 1.00 90.56 215 SER A O 1
ATOM 1715 N N . TYR A 1 216 ? 1.303 -1.532 14.469 1.00 92.00 216 TYR A N 1
ATOM 1716 C CA . TYR A 1 216 ? 1.243 -0.073 14.605 1.00 92.00 216 TYR A CA 1
ATOM 1717 C C . TYR A 1 216 ? 0.108 0.547 13.787 1.00 92.00 216 TYR A C 1
ATOM 1719 O O . TYR A 1 216 ? -0.513 1.510 14.227 1.00 92.00 216 TYR A O 1
ATOM 1727 N N . LEU A 1 217 ? -0.188 -0.015 12.611 1.00 94.56 217 LEU A N 1
ATOM 1728 C CA . LEU A 1 217 ? -1.285 0.458 11.770 1.00 94.56 217 LEU A CA 1
ATOM 1729 C C . LEU A 1 217 ? -2.637 0.232 12.453 1.00 94.56 217 LEU A C 1
ATOM 1731 O O . LEU A 1 217 ? -3.442 1.155 12.524 1.00 94.56 217 LEU A O 1
ATOM 1735 N N . LEU A 1 218 ? -2.885 -0.970 12.976 1.00 94.56 218 LEU A N 1
ATOM 1736 C CA . LEU A 1 218 ? -4.138 -1.259 13.676 1.00 94.56 218 LEU A CA 1
ATOM 1737 C C . LEU A 1 218 ? -4.263 -0.467 14.977 1.00 94.56 218 LEU A C 1
ATOM 1739 O O . LEU A 1 218 ? -5.327 0.084 15.237 1.00 94.56 218 LEU A O 1
ATOM 1743 N N . GLN A 1 219 ? -3.185 -0.343 15.754 1.00 94.50 219 GLN A N 1
ATOM 1744 C CA . GLN A 1 219 ? -3.185 0.500 16.950 1.00 94.50 219 GLN A CA 1
ATOM 1745 C C . GLN A 1 219 ? -3.559 1.953 16.608 1.00 94.50 219 GLN A C 1
ATOM 1747 O O . GLN A 1 219 ? -4.394 2.550 17.284 1.00 94.50 219 GLN A O 1
ATOM 1752 N N . ALA A 1 220 ? -3.019 2.498 15.514 1.00 95.44 220 ALA A N 1
ATOM 1753 C CA . ALA A 1 220 ? -3.361 3.836 15.043 1.00 95.44 220 ALA A CA 1
ATOM 1754 C C . ALA A 1 220 ? -4.816 3.963 14.554 1.00 95.44 220 ALA A C 1
ATOM 1756 O O . ALA A 1 220 ? -5.469 4.965 14.850 1.00 95.44 220 ALA A O 1
ATOM 1757 N N . ILE A 1 221 ? -5.330 2.956 13.834 1.00 95.06 221 ILE A N 1
ATOM 1758 C CA . ILE A 1 221 ? -6.729 2.870 13.369 1.00 95.06 221 ILE A CA 1
ATOM 1759 C C . ILE A 1 221 ? -7.703 2.877 14.552 1.00 95.06 221 ILE A C 1
ATOM 1761 O O . ILE A 1 221 ? -8.727 3.558 14.504 1.00 95.06 221 ILE A O 1
ATOM 1765 N N . PHE A 1 222 ? -7.360 2.172 15.629 1.00 94.06 222 PHE A N 1
ATOM 1766 C CA . PHE A 1 222 ? -8.147 2.104 16.860 1.00 94.06 222 PHE A CA 1
ATOM 1767 C C . PHE A 1 222 ? -7.820 3.218 17.862 1.00 94.06 222 PHE A C 1
ATOM 1769 O O . PHE A 1 222 ? -8.115 3.078 19.043 1.00 94.06 222 PHE A O 1
ATOM 1776 N N . MET A 1 223 ? -7.202 4.318 17.417 1.00 93.19 223 MET A N 1
ATOM 1777 C CA . MET A 1 223 ? -6.907 5.494 18.250 1.00 93.19 223 MET A CA 1
ATOM 1778 C C . MET A 1 223 ? -6.147 5.168 19.546 1.00 93.19 223 MET A C 1
ATOM 1780 O O . MET A 1 223 ? -6.331 5.817 20.570 1.00 93.19 223 MET A O 1
ATOM 1784 N N . ASN A 1 224 ? -5.259 4.174 19.482 1.00 93.00 224 ASN A N 1
ATOM 1785 C CA . ASN A 1 224 ? -4.486 3.630 20.601 1.00 93.00 224 ASN A CA 1
ATOM 1786 C C . ASN A 1 224 ? -5.312 2.957 21.711 1.00 93.00 224 ASN A C 1
ATOM 1788 O O . ASN A 1 224 ? -4.740 2.607 22.742 1.00 93.00 224 ASN A O 1
ATOM 1792 N N . GLU A 1 225 ? -6.612 2.724 21.513 1.00 92.62 225 GLU A N 1
ATOM 1793 C CA . GLU A 1 225 ? -7.450 2.024 22.495 1.00 92.62 225 GLU A CA 1
ATOM 1794 C C . GLU A 1 225 ? -7.122 0.536 22.584 1.00 92.62 225 GLU A C 1
ATOM 1796 O O . GLU A 1 225 ? -7.221 -0.062 23.651 1.00 92.62 225 GLU A O 1
ATOM 1801 N N . ILE A 1 226 ? -6.665 -0.048 21.474 1.00 9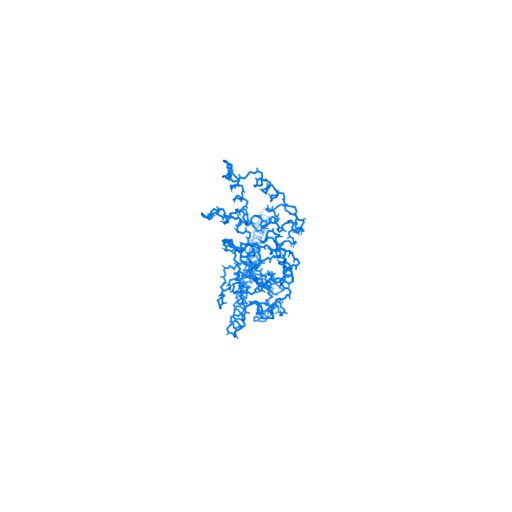1.88 226 ILE A N 1
ATOM 1802 C CA . ILE A 1 226 ? -6.136 -1.411 21.433 1.00 91.88 226 ILE A CA 1
ATOM 1803 C C . ILE A 1 226 ? -4.613 -1.334 21.435 1.00 91.88 226 ILE A C 1
ATOM 1805 O O . ILE A 1 226 ? -4.014 -0.655 20.598 1.00 91.88 226 ILE A O 1
ATOM 1809 N N . THR A 1 227 ? -3.968 -2.036 22.365 1.00 91.31 227 THR A N 1
ATOM 1810 C CA . THR A 1 227 ? -2.511 -1.980 22.495 1.00 91.31 227 THR A CA 1
ATOM 1811 C C . THR A 1 227 ? -1.814 -2.699 21.339 1.00 91.31 227 THR A C 1
ATOM 1813 O O . THR A 1 227 ? -2.294 -3.711 20.824 1.00 91.31 227 THR A O 1
ATOM 1816 N N . GLY A 1 228 ? -0.619 -2.232 20.961 1.00 88.88 228 GLY A N 1
ATOM 1817 C CA . GLY A 1 228 ? 0.201 -2.913 19.954 1.00 88.88 228 GLY A CA 1
ATOM 1818 C C . GLY A 1 228 ? 0.544 -4.365 20.326 1.00 88.88 228 GLY A C 1
ATOM 1819 O O . GLY A 1 228 ? 0.688 -5.200 19.436 1.00 88.88 228 GLY A O 1
ATOM 1820 N N . SER A 1 229 ? 0.616 -4.683 21.626 1.00 90.12 229 SER A N 1
ATOM 1821 C CA . SER A 1 229 ? 0.829 -6.048 22.131 1.00 90.12 229 SER A CA 1
ATOM 1822 C C . SER A 1 229 ? -0.365 -6.954 21.836 1.00 90.12 229 SER A C 1
ATOM 1824 O O . SER A 1 229 ? -0.186 -8.062 21.332 1.00 90.12 229 SER A O 1
ATOM 1826 N N . ASP A 1 230 ? -1.586 -6.479 22.081 1.00 91.75 230 ASP A N 1
ATOM 1827 C CA . ASP A 1 230 ? -2.797 -7.271 21.841 1.00 91.75 230 ASP A CA 1
ATOM 1828 C C . ASP A 1 230 ? -3.021 -7.506 20.350 1.00 91.75 230 ASP A C 1
ATOM 1830 O O . ASP A 1 230 ? -3.287 -8.634 19.930 1.00 91.75 230 ASP A O 1
ATOM 1834 N N . VAL A 1 231 ? -2.786 -6.477 19.530 1.00 91.19 231 VAL A N 1
ATOM 1835 C CA . VAL A 1 231 ? -2.788 -6.634 18.073 1.00 91.19 231 VAL A CA 1
ATOM 1836 C C . VAL A 1 231 ? -1.741 -7.658 17.632 1.00 91.19 231 VAL A C 1
ATOM 1838 O O . VAL A 1 231 ? -2.035 -8.544 16.831 1.00 91.19 231 VAL A O 1
ATOM 1841 N N . TYR A 1 232 ? -0.518 -7.563 18.155 1.00 91.62 232 TYR A N 1
ATOM 1842 C CA . TYR A 1 232 ? 0.557 -8.478 17.789 1.00 91.62 232 TYR A CA 1
ATOM 1843 C C . TYR A 1 232 ? 0.216 -9.938 18.126 1.00 91.62 232 TYR A C 1
ATOM 1845 O O . TYR A 1 232 ? 0.416 -10.817 17.287 1.00 91.62 232 TYR A O 1
ATOM 1853 N N . LYS A 1 233 ? -0.371 -10.203 19.302 1.00 91.00 233 LYS A N 1
ATOM 1854 C CA . LYS A 1 233 ? -0.852 -11.544 19.682 1.00 91.00 233 LYS A CA 1
ATOM 1855 C C . LYS A 1 233 ? -1.894 -12.076 18.701 1.00 91.00 233 LYS A C 1
ATOM 1857 O O . LYS A 1 233 ? -1.811 -13.237 18.304 1.00 91.00 233 LYS A O 1
ATOM 1862 N N . VAL A 1 234 ? -2.848 -11.235 18.293 1.00 92.25 234 VAL A N 1
ATOM 1863 C CA . VAL A 1 234 ? -3.889 -11.605 17.322 1.00 92.25 234 VAL A CA 1
ATOM 1864 C C . VAL A 1 234 ? -3.281 -11.992 15.972 1.00 92.25 234 VAL A C 1
ATOM 1866 O O . VAL A 1 234 ? -3.675 -12.991 15.375 1.00 92.25 234 VAL A O 1
ATOM 1869 N N . ILE A 1 235 ? -2.279 -11.236 15.513 1.00 91.50 235 ILE A N 1
ATOM 1870 C CA . ILE A 1 235 ? -1.596 -11.480 14.237 1.00 91.50 235 ILE A CA 1
ATOM 1871 C C . ILE A 1 235 ? -0.804 -12.791 14.291 1.00 91.50 235 ILE A C 1
ATOM 1873 O O . ILE A 1 235 ? -0.849 -13.569 13.339 1.00 91.50 235 ILE A O 1
ATOM 1877 N N . LEU A 1 236 ? -0.104 -13.062 15.399 1.00 90.94 236 LEU A N 1
ATOM 1878 C CA . LEU A 1 236 ? 0.632 -14.316 15.589 1.00 90.94 236 LEU A CA 1
ATOM 1879 C C . LEU A 1 236 ? -0.280 -15.537 15.735 1.00 90.94 236 LEU A C 1
ATOM 1881 O O . LEU A 1 236 ? 0.121 -16.641 15.379 1.00 90.94 236 LEU A O 1
ATOM 1885 N N . SER A 1 237 ? -1.497 -15.338 16.234 1.00 92.19 237 SER A N 1
ATOM 1886 C CA . SER A 1 237 ? -2.485 -16.404 16.425 1.00 92.19 237 SER A CA 1
ATOM 1887 C C . SER A 1 237 ? -3.314 -16.678 15.167 1.00 92.19 237 SER A C 1
ATOM 1889 O O . SER A 1 237 ? -4.314 -17.392 15.238 1.00 92.19 237 SER A O 1
ATOM 1891 N N . LYS A 1 238 ? -2.923 -16.113 14.014 1.00 91.31 238 LYS A N 1
ATOM 1892 C CA . LYS A 1 238 ? -3.609 -16.331 12.740 1.00 91.31 238 LYS A CA 1
ATOM 1893 C C . LYS A 1 238 ? -3.664 -17.837 12.427 1.00 91.31 238 LYS A C 1
ATOM 1895 O O . LYS A 1 238 ? -2.606 -18.466 12.342 1.00 91.31 238 LYS A O 1
ATOM 1900 N N . PRO A 1 239 ? -4.862 -18.413 12.205 1.00 90.06 239 PRO A N 1
ATOM 1901 C CA . PRO A 1 239 ? -4.993 -19.813 11.809 1.00 90.06 239 PRO A CA 1
ATOM 1902 C C . PRO A 1 239 ? -4.234 -20.120 10.510 1.00 90.06 239 PRO A C 1
ATOM 1904 O O . PRO A 1 239 ? -4.015 -19.229 9.689 1.00 90.06 239 PRO A O 1
ATOM 1907 N N . ALA A 1 240 ? -3.881 -21.389 10.279 1.00 83.75 240 ALA A N 1
ATOM 1908 C CA . ALA A 1 240 ? -3.135 -21.805 9.084 1.00 83.75 240 ALA A CA 1
ATOM 1909 C C . ALA A 1 240 ? -3.858 -21.439 7.772 1.00 83.75 240 ALA A C 1
ATOM 1911 O O . ALA A 1 240 ? -3.232 -20.987 6.818 1.00 83.75 240 ALA A O 1
ATOM 1912 N N . GLN A 1 241 ? -5.183 -21.574 7.759 1.00 81.38 241 GLN A N 1
ATOM 1913 C CA . GLN A 1 241 ? -6.073 -21.182 6.664 1.00 81.38 241 GLN A CA 1
ATOM 1914 C C . GLN A 1 241 ? -6.479 -19.695 6.689 1.00 81.38 241 GLN A C 1
ATOM 1916 O O . GLN A 1 241 ? -7.286 -19.266 5.872 1.00 81.38 241 GLN A O 1
ATOM 1921 N N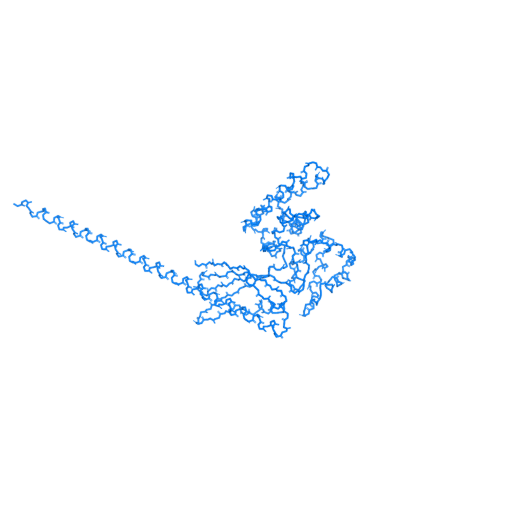 . GLY A 1 242 ? -5.953 -18.910 7.632 1.00 88.50 242 GLY A N 1
ATOM 1922 C CA . GLY A 1 242 ? -6.407 -17.552 7.913 1.00 88.50 242 GLY A CA 1
ATOM 1923 C C . GLY A 1 242 ? -7.731 -17.492 8.683 1.00 88.50 242 GLY A C 1
ATOM 1924 O O . GLY A 1 242 ? -8.348 -18.502 9.025 1.00 88.50 242 GLY A O 1
ATOM 1925 N N . TRP A 1 243 ? -8.163 -16.273 8.982 1.00 91.75 243 TRP A N 1
ATOM 1926 C CA . TRP A 1 243 ? -9.464 -15.963 9.558 1.00 91.75 243 TRP A CA 1
ATOM 1927 C C . TRP A 1 243 ? -10.557 -16.155 8.506 1.00 91.75 243 TRP A C 1
ATOM 1929 O O . TRP A 1 243 ? -10.531 -15.521 7.446 1.00 91.75 243 TRP A O 1
ATOM 1939 N N . LEU A 1 244 ? -11.526 -17.021 8.814 1.00 90.12 244 LEU A N 1
ATOM 1940 C CA . LEU A 1 244 ? -12.644 -17.335 7.919 1.00 90.12 244 LEU A CA 1
ATOM 1941 C C . LEU A 1 244 ? -13.605 -16.160 7.759 1.00 90.12 244 LEU A C 1
ATOM 1943 O O . LEU A 1 244 ? -14.206 -16.007 6.701 1.00 90.12 244 LEU A O 1
ATOM 1947 N N . THR A 1 245 ? -13.741 -15.332 8.793 1.00 93.44 245 THR A N 1
ATOM 1948 C CA . THR A 1 245 ? -14.577 -14.129 8.788 1.00 93.44 245 THR A CA 1
ATOM 1949 C C . THR A 1 245 ? -13.873 -12.990 9.513 1.00 93.44 245 THR A C 1
ATOM 1951 O O . THR A 1 245 ? -13.001 -13.213 10.359 1.00 93.44 245 THR A O 1
ATOM 1954 N N . VAL A 1 246 ? -14.261 -11.755 9.202 1.00 94.69 246 VAL A N 1
ATOM 1955 C CA . VAL A 1 246 ? -13.763 -10.566 9.906 1.00 94.69 246 VAL A CA 1
ATOM 1956 C C . VAL A 1 246 ? -14.193 -10.594 11.379 1.00 94.69 246 VAL A C 1
ATOM 1958 O O . VAL A 1 246 ? -13.445 -10.173 12.255 1.00 94.69 246 VAL A O 1
ATOM 1961 N N . GLU A 1 247 ? -15.370 -11.140 11.665 1.00 95.06 247 GLU A N 1
ATOM 1962 C CA . GLU A 1 247 ? -15.934 -11.269 13.007 1.00 95.06 247 GLU A CA 1
ATOM 1963 C C . GLU A 1 247 ? -15.071 -12.187 13.876 1.00 95.06 247 GLU A C 1
ATOM 1965 O O . GLU A 1 247 ? -14.692 -11.789 14.973 1.00 95.06 247 GLU A O 1
ATOM 1970 N N . SER A 1 248 ? -14.645 -13.344 13.350 1.00 95.06 248 SER A N 1
ATOM 1971 C CA . SER A 1 248 ? -13.789 -14.289 14.087 1.00 95.06 248 SER A CA 1
ATOM 1972 C C . SER A 1 248 ? -12.449 -13.677 14.517 1.00 95.06 248 SER A C 1
ATOM 1974 O O . SER A 1 248 ? -11.954 -13.954 15.610 1.00 95.06 248 SER A O 1
ATOM 1976 N N . PHE A 1 249 ? -11.888 -12.787 13.691 1.00 95.31 249 PHE A N 1
ATOM 1977 C CA . PHE A 1 249 ? -10.691 -12.020 14.031 1.00 95.31 249 PHE A CA 1
ATOM 1978 C C . PHE A 1 249 ? -10.943 -11.087 15.225 1.00 95.31 249 PHE A C 1
ATOM 1980 O O . PHE A 1 249 ? -10.131 -11.021 16.147 1.00 95.31 249 PHE A O 1
ATOM 1987 N N . PHE A 1 250 ? -12.072 -10.373 15.228 1.00 95.31 250 PHE A N 1
ATOM 1988 C CA . PHE A 1 250 ? -12.398 -9.425 16.294 1.00 95.31 250 PHE A CA 1
ATOM 1989 C C . PHE A 1 250 ? -12.867 -10.088 17.586 1.00 95.31 250 PHE A C 1
ATOM 1991 O O . PHE A 1 250 ? -12.543 -9.581 18.654 1.00 95.31 250 PHE A O 1
ATOM 1998 N N . GLU A 1 251 ? -13.564 -11.219 17.514 1.00 93.94 251 GLU A N 1
ATOM 1999 C CA . GLU A 1 251 ? -13.890 -12.031 18.690 1.00 93.94 251 GLU A CA 1
ATOM 2000 C C . GLU A 1 251 ? -12.615 -12.525 19.373 1.00 93.94 251 GLU A C 1
ATOM 2002 O O . GLU A 1 251 ? -12.468 -12.402 20.589 1.00 93.94 251 GLU A O 1
ATOM 2007 N N . PHE A 1 252 ? -11.644 -13.017 18.595 1.00 94.31 252 PHE A N 1
ATOM 2008 C CA . PHE A 1 252 ? -10.355 -13.407 19.153 1.00 94.31 252 PHE A CA 1
ATOM 2009 C C . PHE A 1 252 ? -9.614 -12.202 19.748 1.00 94.31 252 PHE A C 1
ATOM 2011 O O . PHE A 1 252 ? -9.046 -12.326 20.833 1.00 94.31 252 PHE A O 1
ATOM 2018 N N . LEU A 1 253 ? -9.630 -11.040 19.081 1.00 93.69 253 LEU A N 1
ATOM 2019 C CA . LEU A 1 253 ? -9.025 -9.812 19.608 1.00 93.69 253 LEU A CA 1
ATOM 2020 C C . LEU A 1 253 ? -9.644 -9.404 20.949 1.00 93.69 253 LEU A C 1
ATOM 2022 O O . LEU A 1 253 ? -8.908 -9.149 21.897 1.00 93.69 253 LEU A O 1
ATOM 2026 N N . ALA A 1 254 ? -10.975 -9.383 21.045 1.00 93.31 254 ALA A N 1
ATOM 2027 C CA . ALA A 1 254 ? -11.696 -9.033 22.267 1.00 93.31 254 ALA A CA 1
ATOM 2028 C C . ALA A 1 254 ? -11.371 -10.010 23.407 1.00 93.31 254 ALA A C 1
ATOM 2030 O O . ALA A 1 254 ? -10.987 -9.590 24.492 1.00 93.31 254 ALA A O 1
ATOM 2031 N N . ASN A 1 255 ? -11.404 -11.318 23.133 1.00 93.00 255 ASN A N 1
ATOM 2032 C CA . ASN A 1 255 ? -11.118 -12.357 24.128 1.00 93.00 255 ASN A CA 1
ATOM 2033 C C . ASN A 1 255 ? -9.672 -12.335 24.654 1.00 93.00 255 ASN A C 1
ATOM 2035 O O . ASN A 1 255 ? -9.397 -12.897 25.712 1.00 93.00 255 ASN A O 1
ATOM 2039 N N . ASN A 1 256 ? -8.743 -11.726 23.912 1.00 89.12 256 ASN A N 1
ATOM 2040 C CA . ASN A 1 256 ? -7.315 -11.701 24.238 1.00 89.12 256 ASN A CA 1
ATOM 2041 C C . ASN A 1 256 ? -6.768 -10.287 24.499 1.00 89.12 256 ASN A C 1
ATOM 2043 O O . ASN A 1 256 ? -5.548 -10.117 24.594 1.00 89.12 256 ASN 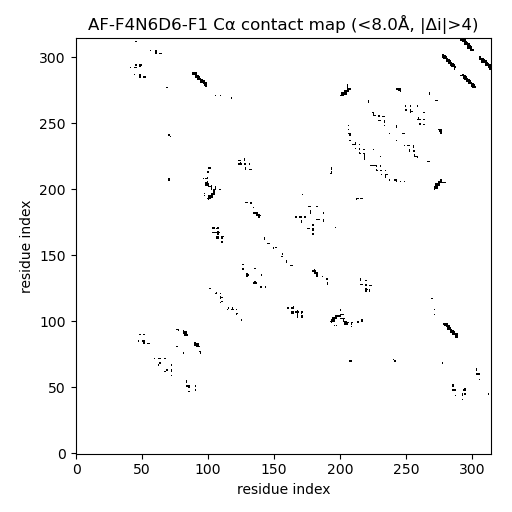A O 1
ATOM 2047 N N . SER A 1 257 ? -7.642 -9.286 24.617 1.00 88.44 257 SER A N 1
ATOM 2048 C CA . SER A 1 257 ? -7.289 -7.899 24.933 1.00 88.44 257 SER A CA 1
ATOM 2049 C C . SER A 1 257 ? -8.084 -7.394 26.137 1.00 88.44 257 SER A C 1
ATOM 2051 O O . SER A 1 257 ? -8.989 -8.061 26.630 1.00 88.44 257 SER A O 1
ATOM 2053 N N . SER A 1 258 ? -7.737 -6.208 26.638 1.00 85.38 258 SER A N 1
ATOM 2054 C CA . SER A 1 258 ? -8.506 -5.540 27.695 1.00 85.38 258 SER A CA 1
ATOM 2055 C C . SER A 1 258 ? -9.739 -4.791 27.176 1.00 85.38 258 SER A C 1
ATOM 2057 O O . SER A 1 258 ? -10.452 -4.190 27.976 1.00 85.38 258 SER A O 1
ATOM 2059 N N . VAL A 1 259 ? -9.954 -4.757 25.856 1.00 88.12 259 VAL A N 1
ATOM 2060 C CA . VAL A 1 259 ? -11.030 -3.992 25.217 1.00 88.12 259 VAL A CA 1
ATOM 2061 C C . VAL A 1 259 ? -12.185 -4.928 24.893 1.00 88.12 259 VAL A C 1
ATOM 2063 O O . VAL A 1 259 ? -12.001 -5.963 24.254 1.00 88.12 259 VAL A O 1
ATOM 2066 N N . ASP A 1 260 ? -13.381 -4.546 25.329 1.00 89.94 260 ASP A N 1
ATOM 2067 C CA . ASP A 1 260 ? -14.594 -5.314 25.088 1.00 89.94 260 ASP A CA 1
ATOM 2068 C C . ASP A 1 260 ? -15.028 -5.261 23.601 1.00 89.94 260 ASP A C 1
ATOM 2070 O O . ASP A 1 260 ? -14.669 -4.352 22.843 1.00 89.94 260 ASP A O 1
ATOM 2074 N N . ILE A 1 261 ? -15.797 -6.265 23.173 1.00 91.00 261 ILE A N 1
ATOM 2075 C CA . ILE A 1 261 ? -16.265 -6.404 21.79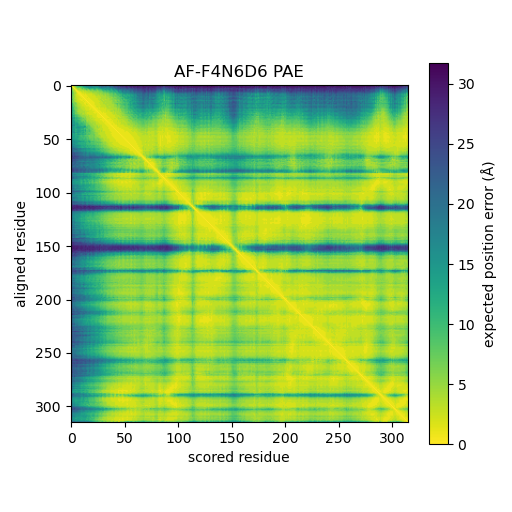2 1.00 91.00 261 ILE A CA 1
ATOM 2076 C C . ILE A 1 261 ? -17.195 -5.264 21.347 1.00 91.00 261 ILE A C 1
ATOM 2078 O O . ILE A 1 261 ? -17.114 -4.854 20.188 1.00 91.00 261 ILE A O 1
ATOM 2082 N N . ASP A 1 262 ? -18.028 -4.719 22.234 1.00 92.50 262 ASP A N 1
ATOM 2083 C CA . ASP A 1 262 ? -18.917 -3.587 21.972 1.00 92.50 262 ASP A CA 1
ATOM 2084 C C . ASP A 1 262 ? -18.095 -2.338 21.674 1.00 92.50 262 ASP A C 1
ATOM 2086 O O . ASP A 1 262 ? -18.291 -1.706 20.630 1.00 92.50 262 ASP A O 1
ATOM 2090 N N . ARG A 1 263 ? -17.075 -2.050 22.494 1.00 92.25 263 ARG A N 1
ATOM 2091 C CA . ARG A 1 263 ? -16.152 -0.949 22.207 1.00 92.25 263 ARG A CA 1
ATOM 2092 C C . ARG A 1 263 ? -15.412 -1.139 20.883 1.00 92.25 263 ARG A C 1
ATOM 2094 O O . ARG A 1 263 ? -15.288 -0.200 20.097 1.00 92.25 263 ARG A O 1
ATOM 2101 N N . ILE A 1 264 ? -14.957 -2.356 20.582 1.00 90.56 264 ILE A N 1
ATOM 2102 C CA . ILE A 1 264 ? -14.341 -2.665 19.284 1.00 90.56 264 ILE A CA 1
ATOM 2103 C C . ILE A 1 264 ? -15.343 -2.423 18.141 1.00 90.56 264 ILE A C 1
ATOM 2105 O O . ILE A 1 264 ? -14.969 -1.874 17.105 1.00 90.56 264 ILE A O 1
ATOM 2109 N N . ASN A 1 265 ? -16.612 -2.810 18.296 1.00 92.38 265 ASN A N 1
ATOM 2110 C CA . ASN A 1 265 ? -17.664 -2.593 17.298 1.00 92.38 265 ASN A CA 1
ATOM 2111 C C . ASN A 1 265 ? -17.924 -1.106 17.036 1.00 92.38 265 ASN A C 1
ATOM 2113 O O . ASN A 1 265 ? -18.035 -0.719 15.872 1.00 92.38 265 ASN A O 1
ATOM 2117 N N . GLU A 1 266 ? -17.931 -0.272 18.075 1.00 91.12 266 GLU A N 1
ATOM 2118 C CA . GLU A 1 266 ? -18.013 1.185 17.933 1.00 91.12 266 GLU A CA 1
ATOM 2119 C C . GLU A 1 266 ? -16.830 1.743 17.135 1.00 91.12 266 GLU A C 1
ATOM 2121 O O . GLU A 1 266 ? -17.028 2.481 16.169 1.00 91.12 266 GLU A O 1
ATOM 2126 N N . LEU A 1 267 ? -15.601 1.350 17.485 1.00 88.56 267 LEU A N 1
ATOM 2127 C CA . LEU A 1 267 ? -14.391 1.847 16.824 1.00 88.56 267 LEU A CA 1
ATOM 2128 C C . LEU A 1 267 ? -14.289 1.425 15.351 1.00 88.56 267 LEU A C 1
ATOM 2130 O O . LEU A 1 267 ? -13.699 2.136 14.538 1.00 88.56 267 LEU A O 1
ATOM 2134 N N . LYS A 1 268 ? -14.854 0.267 14.995 1.00 89.25 268 LYS A N 1
ATOM 2135 C CA . LYS A 1 268 ? -14.910 -0.219 13.607 1.00 89.25 268 LYS A CA 1
ATOM 2136 C C . LYS A 1 268 ? -15.961 0.503 12.769 1.00 89.25 268 LYS A C 1
ATOM 2138 O O . LYS A 1 268 ? -15.862 0.470 11.544 1.00 89.25 268 LYS A O 1
ATOM 2143 N N . ASN A 1 269 ? -16.961 1.125 13.395 1.00 88.62 269 ASN A N 1
ATOM 2144 C CA . ASN A 1 269 ? -18.092 1.745 12.711 1.00 88.62 269 ASN A CA 1
ATOM 2145 C C . ASN A 1 269 ? -17.742 3.140 12.163 1.00 88.62 269 ASN A C 1
ATOM 2147 O O . ASN A 1 269 ? -18.330 4.160 12.526 1.00 88.62 269 ASN A O 1
ATOM 2151 N N . VAL A 1 270 ? -16.750 3.179 11.273 1.00 87.06 270 VAL A N 1
ATOM 2152 C CA . VAL A 1 270 ? -16.299 4.376 10.565 1.00 87.06 270 VAL A CA 1
ATOM 2153 C C . VAL A 1 270 ? -16.442 4.122 9.071 1.00 87.06 270 VAL A C 1
ATOM 2155 O O . VAL A 1 270 ? -15.862 3.182 8.546 1.00 87.06 270 VAL A O 1
ATOM 2158 N N . GLU A 1 271 ? -17.176 4.980 8.363 1.00 84.19 271 GLU A N 1
ATOM 2159 C CA . GLU A 1 271 ? -17.524 4.793 6.943 1.00 84.19 271 GLU A CA 1
ATOM 2160 C C . GLU A 1 271 ? -16.316 4.531 6.025 1.00 84.19 271 GLU A C 1
ATOM 2162 O O . GLU A 1 271 ? -16.379 3.719 5.100 1.00 84.19 271 GLU A O 1
ATOM 2167 N N . MET A 1 272 ? -15.199 5.215 6.286 1.00 86.00 272 MET A N 1
ATOM 2168 C CA . MET A 1 272 ? -13.975 5.082 5.495 1.00 86.00 272 MET A CA 1
ATOM 2169 C C . MET A 1 272 ? -13.162 3.833 5.843 1.00 86.00 272 MET A C 1
ATOM 2171 O O . MET A 1 272 ? -12.285 3.454 5.068 1.00 86.00 272 MET A O 1
ATOM 2175 N N . LEU A 1 273 ? -13.415 3.206 6.993 1.00 92.25 273 LEU A N 1
ATOM 2176 C CA . LEU A 1 273 ? -12.709 2.020 7.458 1.00 92.25 273 LEU A CA 1
ATOM 2177 C C . LEU A 1 273 ? -13.456 0.770 6.999 1.00 92.25 273 LEU A C 1
ATOM 2179 O O . LEU A 1 273 ? -14.646 0.598 7.246 1.00 92.25 273 LEU A O 1
ATOM 2183 N N . LYS A 1 274 ? -12.747 -0.134 6.328 1.00 94.12 274 LYS A N 1
ATOM 2184 C CA . LYS A 1 274 ? -13.308 -1.402 5.873 1.00 94.12 274 LYS A CA 1
ATOM 2185 C C . LYS A 1 274 ? -12.379 -2.538 6.253 1.00 94.12 274 LYS A C 1
ATOM 2187 O O . LYS A 1 274 ? -11.232 -2.569 5.825 1.00 94.12 274 LYS A O 1
ATOM 2192 N N . PHE A 1 275 ? -12.901 -3.518 6.974 1.00 95.25 275 PHE A N 1
ATOM 2193 C CA . PHE A 1 275 ? -12.217 -4.789 7.170 1.00 95.25 275 PHE A CA 1
ATOM 2194 C C . PHE A 1 275 ? -12.721 -5.815 6.158 1.00 95.25 275 PHE A C 1
ATOM 2196 O O . PHE A 1 275 ? -13.891 -5.817 5.775 1.00 95.25 275 PHE A O 1
ATOM 2203 N N . SER A 1 276 ? -11.819 -6.662 5.683 1.00 94.38 276 SER A N 1
ATOM 2204 C CA . SER A 1 276 ? -12.128 -7.744 4.753 1.00 94.38 276 SER A CA 1
ATOM 2205 C C . SER A 1 276 ? -11.272 -8.967 5.046 1.00 94.38 276 SER A C 1
ATOM 2207 O O . SER A 1 276 ? -10.249 -8.885 5.724 1.00 94.38 276 SER A O 1
ATOM 2209 N N . ASN A 1 277 ? -11.692 -10.096 4.502 1.00 91.94 277 ASN A N 1
ATOM 2210 C CA . ASN A 1 277 ? -10.944 -11.346 4.482 1.00 91.94 277 ASN A CA 1
ATOM 2211 C C . ASN A 1 277 ? -10.740 -11.878 3.052 1.00 91.94 277 ASN A C 1
ATOM 2213 O O . ASN A 1 277 ? -10.008 -12.841 2.898 1.00 91.94 277 ASN A O 1
ATOM 2217 N N . ASN A 1 278 ? -11.357 -11.263 2.032 1.00 89.81 278 ASN A N 1
ATOM 2218 C CA . ASN A 1 278 ? -11.405 -11.759 0.646 1.00 89.81 278 ASN A CA 1
ATOM 2219 C C . ASN A 1 278 ? -11.218 -10.667 -0.432 1.00 89.81 278 ASN A C 1
ATOM 2221 O O . ASN A 1 278 ? -11.530 -10.878 -1.610 1.00 89.81 278 ASN A O 1
ATOM 2225 N N . GLU A 1 279 ? -10.772 -9.476 -0.031 1.00 92.75 279 GLU A N 1
ATOM 2226 C CA . GLU A 1 279 ? -10.439 -8.383 -0.941 1.00 92.75 279 GLU A CA 1
ATOM 2227 C C . GLU A 1 279 ? -8.975 -8.000 -0.748 1.00 92.75 279 GLU A C 1
ATOM 2229 O O . GLU A 1 279 ? -8.519 -7.830 0.385 1.00 92.75 279 GLU A O 1
ATOM 2234 N N . TYR A 1 280 ? -8.237 -7.887 -1.850 1.00 92.00 280 TYR A N 1
ATOM 2235 C CA . TYR A 1 280 ? -6.794 -7.691 -1.828 1.00 92.00 280 TYR A CA 1
ATOM 2236 C C . TYR A 1 280 ? -6.352 -6.700 -2.894 1.00 92.00 280 TYR A C 1
ATOM 2238 O O . TYR A 1 280 ? -6.863 -6.681 -4.012 1.00 92.00 280 TYR A O 1
ATOM 2246 N N . TYR A 1 281 ? -5.340 -5.918 -2.553 1.00 93.62 281 TYR A N 1
ATOM 2247 C CA . TYR A 1 281 ? -4.584 -5.093 -3.475 1.00 93.62 281 TYR A CA 1
ATOM 2248 C C . TYR A 1 281 ? -3.117 -5.449 -3.320 1.00 93.62 281 TYR A C 1
ATOM 2250 O O . TYR A 1 281 ? -2.586 -5.481 -2.214 1.00 93.62 281 TYR A O 1
ATOM 2258 N N . PHE A 1 282 ? -2.423 -5.672 -4.422 1.00 91.94 282 PHE A N 1
ATOM 2259 C CA . PHE A 1 282 ? -0.982 -5.872 -4.382 1.00 91.94 282 PHE A CA 1
ATOM 2260 C C . PHE A 1 282 ? -0.351 -5.260 -5.618 1.00 91.94 282 PHE A C 1
ATOM 2262 O O . PHE A 1 282 ? -0.972 -5.165 -6.676 1.00 91.94 282 PHE A O 1
ATOM 2269 N N . SER A 1 283 ? 0.893 -4.823 -5.476 1.00 92.56 283 SER A N 1
ATOM 2270 C CA . SER A 1 283 ? 1.700 -4.400 -6.612 1.00 92.56 283 SER A CA 1
ATOM 2271 C C . SER A 1 283 ? 2.776 -5.432 -6.898 1.00 92.56 283 SER A C 1
ATOM 2273 O O . SER A 1 283 ? 3.399 -5.927 -5.957 1.00 92.56 283 SER A O 1
ATOM 2275 N N . SER A 1 284 ? 3.031 -5.712 -8.170 1.00 93.44 284 SER A N 1
ATOM 2276 C CA . SER A 1 284 ? 4.217 -6.447 -8.595 1.00 93.44 284 SER A CA 1
ATOM 2277 C C . SER A 1 284 ? 5.243 -5.504 -9.221 1.00 93.44 284 SER A C 1
ATOM 2279 O O . SER A 1 284 ? 4.895 -4.451 -9.755 1.00 93.44 284 SER A O 1
ATOM 2281 N N . ASN A 1 285 ? 6.515 -5.889 -9.156 1.00 94.81 285 ASN A N 1
ATOM 2282 C CA . ASN A 1 285 ? 7.562 -5.351 -10.017 1.00 94.81 285 ASN A CA 1
ATOM 2283 C C . ASN A 1 285 ? 8.202 -6.513 -10.774 1.00 94.81 285 ASN A C 1
ATOM 2285 O O . ASN A 1 285 ? 8.896 -7.304 -10.143 1.00 94.81 285 ASN A O 1
ATOM 2289 N N . PHE A 1 286 ? 7.940 -6.612 -12.075 1.00 95.75 286 PHE A N 1
ATOM 2290 C CA . PHE A 1 286 ? 8.610 -7.520 -13.001 1.00 95.75 286 PHE A CA 1
ATOM 2291 C C . PHE A 1 286 ? 9.845 -6.823 -13.572 1.00 95.75 286 PHE A C 1
ATOM 2293 O O . PHE A 1 286 ? 9.721 -5.729 -14.114 1.00 95.75 286 PHE A O 1
ATOM 2300 N N . LYS A 1 287 ? 11.015 -7.448 -13.487 1.00 96.00 287 LYS A N 1
ATOM 2301 C CA . LYS A 1 287 ? 12.287 -6.940 -13.999 1.00 96.00 287 LYS A CA 1
ATOM 2302 C C . LYS A 1 287 ? 12.920 -7.978 -14.916 1.00 96.00 287 LYS A C 1
ATOM 2304 O O . LYS A 1 287 ? 13.078 -9.131 -14.521 1.00 96.00 287 LYS A O 1
ATOM 2309 N N . VAL A 1 288 ? 13.290 -7.551 -16.117 1.00 95.50 288 VAL A N 1
ATOM 2310 C CA . VAL A 1 288 ? 14.058 -8.370 -17.058 1.00 95.50 288 VAL A CA 1
ATOM 2311 C C . VAL A 1 288 ? 15.431 -8.695 -16.464 1.00 95.50 288 VAL A C 1
ATOM 2313 O O . VAL A 1 288 ? 16.116 -7.799 -15.966 1.00 95.50 288 VAL A O 1
ATOM 2316 N N . ASP A 1 289 ? 15.836 -9.962 -16.518 1.00 91.56 289 ASP A N 1
ATOM 2317 C CA . ASP A 1 289 ? 17.184 -10.365 -16.124 1.00 91.56 289 ASP A CA 1
ATOM 2318 C C . ASP A 1 289 ? 18.249 -9.688 -17.000 1.00 91.56 289 ASP A C 1
ATOM 2320 O O . ASP A 1 289 ? 18.074 -9.535 -18.210 1.00 91.56 289 ASP A O 1
ATOM 2324 N N . ASN A 1 290 ? 19.348 -9.256 -16.374 1.00 83.56 290 ASN A N 1
ATOM 2325 C CA . ASN A 1 290 ? 20.442 -8.528 -17.025 1.00 83.56 290 ASN A CA 1
ATOM 2326 C C . ASN A 1 290 ? 20.015 -7.274 -17.829 1.00 83.56 290 ASN A C 1
ATOM 2328 O O . ASN A 1 290 ? 20.741 -6.830 -18.718 1.00 83.56 290 ASN A O 1
ATOM 2332 N N . GLY A 1 291 ? 18.864 -6.674 -17.499 1.00 83.19 291 GLY A N 1
ATOM 2333 C CA . GLY A 1 291 ? 18.367 -5.432 -18.095 1.00 83.19 291 GLY A CA 1
ATOM 2334 C C . GLY A 1 291 ? 17.775 -4.463 -17.067 1.00 83.19 291 GLY A C 1
ATOM 2335 O O . GLY A 1 291 ? 17.557 -4.804 -15.900 1.00 83.19 291 GLY A O 1
ATOM 2336 N N . ASP A 1 292 ? 17.495 -3.237 -17.511 1.00 88.25 292 ASP A N 1
ATOM 2337 C CA . ASP A 1 292 ? 16.868 -2.199 -16.678 1.00 88.25 292 ASP A CA 1
ATOM 2338 C C . ASP A 1 292 ? 15.346 -2.120 -16.855 1.00 88.25 292 ASP A C 1
ATOM 2340 O O . ASP A 1 292 ? 14.657 -1.538 -16.008 1.00 88.25 292 ASP A O 1
ATOM 2344 N N . SER A 1 293 ? 14.825 -2.779 -17.895 1.00 96.00 293 SER A N 1
ATOM 2345 C CA . SER A 1 293 ? 13.406 -2.836 -18.228 1.00 96.00 293 SER A CA 1
ATOM 2346 C C . SER A 1 293 ? 12.577 -3.454 -17.101 1.00 96.00 293 SER A C 1
ATOM 2348 O O . SER A 1 293 ? 12.807 -4.591 -16.671 1.00 96.00 293 SER A O 1
ATOM 2350 N N . GLN A 1 294 ? 11.575 -2.709 -16.637 1.00 96.69 294 GLN A N 1
ATOM 2351 C CA . GLN A 1 294 ? 10.676 -3.091 -15.554 1.00 96.69 294 GLN A CA 1
ATOM 2352 C C . GLN A 1 294 ? 9.213 -2.791 -15.885 1.00 96.69 294 GLN A C 1
ATOM 2354 O O . GLN A 1 294 ? 8.882 -1.782 -16.512 1.00 96.69 294 GLN A O 1
ATOM 2359 N N . LEU A 1 295 ? 8.324 -3.648 -15.390 1.00 97.44 295 LEU A N 1
ATOM 2360 C CA . LEU A 1 295 ? 6.881 -3.452 -15.372 1.00 97.44 295 LEU A CA 1
ATOM 2361 C C . LEU A 1 295 ? 6.397 -3.497 -13.925 1.00 97.44 295 LEU A C 1
ATOM 2363 O O . LEU A 1 295 ? 6.437 -4.533 -13.264 1.00 97.44 295 LEU A O 1
ATOM 2367 N N . MET A 1 296 ? 5.896 -2.362 -13.454 1.00 95.75 296 MET A N 1
ATOM 2368 C CA . MET A 1 296 ? 5.167 -2.273 -12.200 1.00 95.75 296 MET A CA 1
ATOM 2369 C C . MET A 1 296 ? 3.672 -2.351 -12.477 1.00 95.75 296 MET A C 1
ATOM 2371 O O . MET A 1 296 ? 3.135 -1.508 -13.201 1.00 95.75 296 MET A O 1
ATOM 2375 N N . SER A 1 297 ? 2.998 -3.310 -11.856 1.00 95.56 297 SER A N 1
ATOM 2376 C CA . SER A 1 297 ? 1.560 -3.513 -12.029 1.00 95.56 297 SER A CA 1
ATOM 2377 C C . SER A 1 297 ? 0.841 -3.457 -10.695 1.00 95.56 297 SER A C 1
ATOM 2379 O O . SER A 1 297 ? 1.354 -3.955 -9.695 1.00 95.56 297 SER A O 1
ATOM 2381 N N . LEU A 1 298 ? -0.340 -2.843 -10.670 1.00 94.25 298 LEU A N 1
ATOM 2382 C CA . LEU A 1 298 ? -1.241 -2.840 -9.520 1.00 94.25 298 LEU A CA 1
ATOM 2383 C C . LEU A 1 298 ? -2.431 -3.746 -9.823 1.00 94.25 298 LEU A C 1
ATOM 2385 O O . LEU A 1 298 ? -3.118 -3.546 -10.827 1.00 94.25 298 LEU A O 1
ATOM 2389 N N . PHE A 1 299 ? -2.690 -4.695 -8.933 1.00 94.00 299 PHE A N 1
ATOM 2390 C CA . PHE A 1 299 ? -3.773 -5.660 -9.056 1.00 94.00 299 PHE A CA 1
ATOM 2391 C C . PHE A 1 299 ? -4.808 -5.446 -7.962 1.00 94.00 299 PHE A C 1
ATOM 2393 O O . PHE A 1 299 ? -4.473 -5.063 -6.838 1.00 94.00 299 PHE A O 1
ATOM 2400 N N . HIS A 1 300 ? -6.055 -5.750 -8.297 1.00 94.19 300 HIS A N 1
ATOM 2401 C CA . HIS A 1 300 ? -7.159 -5.879 -7.357 1.00 94.19 300 HIS A CA 1
ATOM 2402 C C . HIS A 1 300 ? -7.743 -7.277 -7.469 1.00 94.19 300 HIS A C 1
ATOM 2404 O O . HIS A 1 300 ? -8.051 -7.740 -8.568 1.00 94.19 300 HIS A O 1
ATOM 2410 N N . VAL A 1 301 ? -7.870 -7.941 -6.327 1.00 91.56 301 VAL A N 1
ATOM 2411 C CA . VAL A 1 301 ? -8.472 -9.264 -6.206 1.00 91.56 301 VAL A CA 1
ATOM 2412 C C . VAL A 1 301 ? -9.707 -9.145 -5.339 1.00 91.56 301 VAL A C 1
ATOM 2414 O O . VAL A 1 301 ? -9.641 -8.618 -4.228 1.00 91.56 301 VAL A O 1
ATOM 2417 N N . LYS A 1 302 ? -10.832 -9.648 -5.836 1.00 89.38 302 LYS A N 1
ATOM 2418 C CA . LYS A 1 302 ? -12.081 -9.707 -5.082 1.00 89.38 302 LYS A CA 1
ATOM 2419 C C . LYS A 1 302 ? -12.762 -11.040 -5.340 1.00 89.38 302 LYS A C 1
ATOM 2421 O O . LYS A 1 302 ? -13.159 -11.326 -6.475 1.00 89.38 302 LYS A O 1
ATOM 2426 N N . GLY A 1 303 ? -12.885 -11.850 -4.289 1.00 82.44 303 GLY A N 1
ATOM 2427 C CA . GLY A 1 303 ? -13.276 -13.252 -4.437 1.00 82.44 303 GLY A CA 1
ATOM 2428 C C . GLY A 1 303 ? -12.346 -13.948 -5.432 1.00 82.44 303 GLY A C 1
ATOM 2429 O O . GLY A 1 303 ? -11.130 -13.882 -5.286 1.00 82.44 303 GLY A O 1
ATOM 2430 N N . ASN A 1 304 ? -12.912 -14.515 -6.499 1.00 79.50 304 ASN A N 1
ATOM 2431 C CA . ASN A 1 304 ? -12.144 -15.287 -7.484 1.00 79.50 304 ASN A CA 1
ATOM 2432 C C . ASN A 1 304 ? -11.709 -14.469 -8.711 1.00 79.50 304 ASN A C 1
ATOM 2434 O O . ASN A 1 304 ? -11.253 -15.027 -9.706 1.00 79.50 304 ASN A O 1
ATOM 2438 N N . THR A 1 305 ? -11.894 -13.148 -8.679 1.00 86.38 305 THR A N 1
ATOM 2439 C CA . THR A 1 305 ? -11.590 -12.268 -9.813 1.00 86.38 305 THR A CA 1
ATOM 2440 C C . THR A 1 305 ? -10.326 -11.467 -9.542 1.00 86.38 305 THR A C 1
ATOM 2442 O O . THR A 1 305 ? -10.211 -10.840 -8.491 1.00 86.38 305 THR A O 1
ATOM 2445 N N . ILE A 1 306 ? -9.391 -11.476 -10.495 1.00 91.25 306 ILE A N 1
ATOM 2446 C CA . ILE A 1 306 ? -8.159 -10.678 -10.463 1.00 91.25 306 ILE A CA 1
ATOM 2447 C C . ILE A 1 306 ? -8.206 -9.687 -11.621 1.00 91.25 306 ILE A C 1
ATOM 2449 O O . ILE A 1 306 ? -8.368 -10.082 -12.774 1.00 91.25 306 ILE A O 1
ATOM 2453 N N . THR A 1 307 ? -8.031 -8.404 -11.319 1.00 93.31 307 THR A N 1
ATOM 2454 C CA . THR A 1 307 ? -8.051 -7.318 -12.303 1.00 93.31 307 THR A CA 1
ATOM 2455 C C . THR A 1 307 ? -6.754 -6.523 -12.242 1.00 93.31 307 THR A C 1
ATOM 2457 O O . THR A 1 307 ? -6.293 -6.161 -11.159 1.00 93.31 307 THR A O 1
ATOM 2460 N N . VAL A 1 308 ? -6.175 -6.210 -13.403 1.00 95.56 308 VAL A N 1
ATOM 2461 C CA . VAL A 1 308 ? -5.046 -5.273 -13.505 1.00 95.56 308 VAL A CA 1
ATOM 2462 C C . VAL A 1 308 ? -5.597 -3.851 -13.546 1.00 95.56 308 VAL A C 1
ATOM 2464 O O . VAL A 1 308 ? -6.279 -3.482 -14.498 1.00 95.56 308 VAL A O 1
ATOM 2467 N N . LEU A 1 309 ? -5.307 -3.052 -12.522 1.00 94.38 309 LEU A N 1
ATOM 2468 C CA . LEU A 1 309 ? -5.796 -1.675 -12.411 1.00 94.38 309 LEU A CA 1
ATOM 2469 C C . LEU A 1 309 ? -4.896 -0.673 -13.130 1.00 94.38 309 LEU A C 1
ATOM 2471 O O . LEU A 1 309 ? -5.371 0.292 -13.724 1.00 94.38 309 LEU A O 1
ATOM 2475 N N . HIS A 1 310 ? -3.583 -0.867 -13.035 1.00 93.19 310 HIS A N 1
ATOM 2476 C CA . HIS A 1 310 ? -2.606 0.065 -13.579 1.00 93.19 310 HIS A CA 1
ATOM 2477 C C . HIS A 1 310 ? -1.309 -0.654 -13.939 1.00 93.19 310 HIS A C 1
ATOM 2479 O O . HIS A 1 310 ? -0.914 -1.601 -13.260 1.00 93.19 310 HIS A O 1
ATOM 2485 N N . ARG A 1 311 ? -0.638 -0.161 -14.983 1.00 95.50 311 ARG A N 1
ATOM 2486 C CA . ARG A 1 311 ? 0.686 -0.605 -15.421 1.00 95.50 311 ARG A CA 1
ATOM 2487 C C . ARG A 1 311 ? 1.583 0.605 -15.627 1.00 95.50 311 ARG A C 1
ATOM 2489 O O . ARG A 1 311 ? 1.187 1.558 -16.296 1.00 95.50 311 ARG A O 1
ATOM 2496 N N . ARG A 1 312 ? 2.810 0.526 -15.125 1.00 95.00 312 ARG A N 1
ATOM 2497 C CA . ARG A 1 312 ? 3.866 1.509 -15.352 1.00 95.00 312 ARG A CA 1
ATOM 2498 C C . ARG A 1 312 ? 5.118 0.798 -15.837 1.00 95.00 312 ARG A C 1
ATOM 2500 O O . ARG A 1 312 ? 5.612 -0.107 -15.173 1.00 95.00 312 ARG A O 1
ATOM 2507 N N . PHE A 1 313 ? 5.643 1.259 -16.963 1.00 95.44 313 PHE A N 1
ATOM 2508 C CA . PHE A 1 313 ? 6.884 0.751 -17.528 1.00 95.44 313 PHE A CA 1
ATOM 2509 C C . PHE A 1 313 ? 8.057 1.672 -17.193 1.00 95.44 313 PHE A C 1
ATOM 2511 O O . PHE A 1 313 ? 7.907 2.895 -17.149 1.00 95.44 313 PHE A O 1
ATOM 2518 N N . ILE A 1 314 ? 9.217 1.065 -16.988 1.00 94.25 314 ILE A N 1
ATOM 2519 C CA . ILE A 1 314 ? 10.532 1.699 -17.044 1.00 94.25 314 ILE A CA 1
ATOM 2520 C C . ILE A 1 314 ? 11.254 0.923 -18.143 1.00 94.25 314 ILE A C 1
ATOM 2522 O O . ILE A 1 314 ? 11.418 -0.280 -17.983 1.00 94.25 314 ILE A O 1
ATOM 2526 N N . LEU A 1 315 ? 11.553 1.560 -19.276 1.00 89.31 315 LEU A N 1
ATOM 2527 C CA . LEU A 1 315 ? 12.173 0.937 -20.454 1.00 89.31 315 LEU A CA 1
ATOM 2528 C C . LEU A 1 315 ? 13.457 1.674 -20.807 1.00 89.31 315 LEU A C 1
ATOM 2530 O O . LEU A 1 315 ? 13.430 2.927 -20.759 1.00 89.31 315 LEU A O 1
#

Secondary structure (DSSP, 8-state):
--HHHHHHHHHHHHHHHHHHHHHHHHHHHHHHHHHHHHHHHHHHHHHHHHHHHHHHHHHHHHHHHTT--HHHHHHHHHHS--EEEETTEEEEEEEEE-SSSEETTHHHHHHHSS--TTTTHHHHHHHHHHHHTT---HHHHHHHHHHHHS-TTSTTHHHHHHHHHHHHHHHHH-S-HHHHHT--HHHHHHHTTTEE--SSSSEEEETTT--TTHHHHHHHHTTTSS-HHHHHHHHHT--TT--SSHHHHHHHHHHTSSS-HHHHHHHH--TTEEEESSEEEEEEEEEETTS--EEEEEEEEETTEEEEEEEEEE-

Radius of gyration: 28.49 Å; Cα contacts (8 Å, |Δi|>4): 413; chains: 1; bounding box: 73×56×92 Å

Sequence (315 aa):
MKQRGAALLLVLFSILLMSTMASTTYMYLSNMVYFVGDSRTKQDDKQLLLGSESVFLNNIAKEILNGEDFSGTYSKLLTSPSVISINNRDVHYRLIDRTSCFNVNTLYDSFSSMNKNNKYYPWLVLYNILQLNNIVSSVINKSMTIFIQYPSDTSNLDRIDRDFLAIGHAFQRGNSIDKILNISSESFLYIAPLVCSRNDNKLLINVNMLNAKSSYLLQAIFMNEITGSDVYKVILSKPAQGWLTVESFFEFLANNSSVDIDRINELKNVEMLKFSNNEYYFSSNFKVDNGDSQLMSLFHVKGNTITVLHRRFIL

Nearest PDB structures (foldseek):
  4l9c-assembly1_A  TM=5.769E-01  e=2.206E+00  Homo sapiens
  7adp-assembly1_A  TM=5.185E-01  e=4.325E+00  Homo sapiens
  4q53-assembly1_A  TM=4.928E-01  e=5.902E+00  Bacteroides uniformis ATCC 8492
  7o5y-assembly1_B  TM=4.641E-01  e=6.546E+00  Streptococcus sanguinis
  7yyh-assembly1_P  TM=5.868E-01  e=9.906E+00  Homo sapiens

Foldseek 3Di:
DPVPVVVVVVVVVVVVVVVVVVVVVVVVVVVVVVVVVVVVVLVVLVVVQVVQVVVVVVVLLVCLVVVAASLLVVVVCQVDQQWDADPNWIKGKDKAFPFLALALLLLQVLLVDPDVPCSCLSLQLVVLLCVVLVWDFPLSVVLVVVDVVDDPPDPCVVVSSVSSNVLSVCSVVDPCPCVSSVTDPVSCVLCVSRYDHDPDNANGREQSPDDLSSLSSVCSLLSVPWPSVLSNVLSVPADPSGDPWPVSSLVSSQVRTPDHSVSVVVSQPDPRYHYDNFKTKMWMWIGIPPDPWIKIWIWITGNSDIDTPDIDIDD

pLDDT: mean 88.71, std 8.67, range [49.88, 97.44]

Organism: NCBI:txid913028

Solvent-accessible surface area (backbone atoms only — not comparable to full-atom values): 17275 Å² total; per-residue (Å²): 134,80,64,64,61,58,54,50,50,52,50,52,50,51,51,50,52,51,49,53,52,51,50,51,52,50,54,52,51,53,51,49,52,49,51,52,48,53,55,46,52,43,51,54,48,53,51,50,48,52,50,46,51,51,53,52,52,51,53,52,52,50,45,42,72,73,69,44,54,65,66,56,53,50,56,49,60,73,73,44,84,46,64,44,76,57,94,93,40,48,30,36,47,47,78,42,85,55,24,53,27,48,32,50,34,27,45,24,41,31,68,71,46,94,53,76,79,66,41,59,49,56,54,52,26,53,51,36,44,30,56,80,68,75,46,75,32,66,51,57,54,51,54,50,50,53,53,69,76,54,55,89,88,44,97,53,50,70,58,55,50,49,57,49,40,56,54,16,50,47,49,67,75,43,94,51,65,39,66,71,35,56,43,51,73,71,58,35,63,73,47,52,77,43,44,41,80,54,99,58,65,44,40,43,34,20,73,59,70,51,48,82,76,40,19,53,50,54,17,16,66,46,72,58,72,46,50,50,66,41,46,37,52,48,53,73,64,53,48,97,88,38,55,93,40,61,62,61,50,47,53,52,38,25,77,66,40,96,47,54,57,68,60,51,51,58,63,57,73,38,95,49,49,39,81,32,65,55,52,44,29,37,34,40,41,37,33,40,61,102,55,82,38,30,39,37,35,35,36,40,34,49,75,94,45,77,43,82,77,47,79,46,78,46,111

Mean predicted aligned error: 7.52 Å

InterPro domains:
  IPR005628 General secretion pathway protein K [PTHR38831] (183-312)
  IPR038072 GspK, central domain superfamily [G3DSA:1.10.40.60] (98-203)
  IPR038072 GspK, central domain superfamily [G3DSA:1.10.40.60] (204-276)
  IPR038072 GspK, central domain superfamily [SSF158544] (203-256)